Protein AF-A0AAV2B8T7-F1 (afdb_monomer)

InterPro domains:
  IPR011598 Myc-type, basic helix-loop-helix (bHLH) domain [PF00010] (48-99)
  IPR011598 Myc-type, basic helix-loop-helix (bHLH) domain [PS50888] (46-98)
  IPR011598 Myc-type, basic helix-loop-helix (bHLH) domain [SM00353] (52-104)
  IPR036638 Helix-loop-helix DNA-binding domain superfamily [G3DSA:4.10.280.10] (47-126)
  IPR036638 Helix-loop-helix DNA-binding domain superfamily [SSF47459] (44-126)

Secondary structure (DSSP, 8-state):
--HHHHHHHHHHHHHHHHHHH--S-------------------SHHHHHHHHHHHHHHHHHHHHHHHHHHHHS--GGGGGT--HHHHHHHHHHHHHHHHHHHHHHHHHHHHHHHHHHHHHHHHHHHHHHHHHHHHHHTTSS---------------THHHHHHHHHHHHHHHHHHHHHHHHS---

Sequence (185 aa):
MSIAALLQAAEFLDRREREAEHGYASSMPVQIEITRRKPKSKKSQGNRSTHNELEKNRRAHLRNCLEKLKELVPLGPESSRHTTLGLLTKAKAFIKTLEEKDRKNKEQKELLMEQQRRLRRRLNELGRFNVITTHKKRKISECSSGTSMCTNSSASETGCSAVYFQDLCYKHFYAFIIKHNFNIA

Radius of gyration: 44.17 Å; Cα contacts (8 Å, |Δi|>4): 13; chains: 1; bounding box: 113×52×99 Å

Solvent-accessible surface area (backbone atoms only — not comparable to full-atom values): 11436 Å² total; per-residue (Å²): 136,59,72,66,59,54,52,55,49,49,54,50,50,57,51,52,58,61,52,72,76,57,80,86,88,84,89,84,82,89,84,91,75,94,76,80,88,69,82,76,77,91,74,54,76,72,55,54,56,52,50,51,52,52,50,51,51,53,52,50,54,53,50,52,54,52,54,57,50,53,77,74,36,92,61,65,94,54,69,87,74,64,48,74,66,56,48,53,55,49,43,57,51,48,52,54,53,50,54,54,48,52,53,51,52,49,54,52,50,52,52,51,52,51,51,50,53,53,51,53,50,51,51,52,51,51,53,51,50,53,52,54,49,52,55,55,60,56,70,72,60,80,86,82,83,89,79,92,79,85,76,78,74,77,79,70,69,63,72,62,55,52,57,52,50,51,50,49,50,49,49,50,49,52,49,44,56,52,54,66,68,67,67,67,132

Mean predicted aligned error: 20.68 Å

pLDDT: mean 70.17, std 20.3, range [34.22, 97.44]

Organism: NCBI:txid280406

Foldseek 3Di:
DDPVVVVVVVVVVVVVVVVVVDDDDDDDDDDDDDDDPPPPPPDDPVVVVVVVVVVVVVVVVVVVLLLVLLVVFCPDPCSPPDDPVRSVVSSVVVVVVVVVVVVVVVVVVVVVVVVVVVVVVVVVVVVVVVVVVVVVVVVPDDDDDDDDDDPPPPPDPVVVVVVVVVVVVVVCVVCCVVVVSPPPD

Structure (mmCIF, N/CA/C/O backbone):
data_AF-A0AAV2B8T7-F1
#
_entry.id   AF-A0AAV2B8T7-F1
#
loop_
_atom_site.group_PDB
_atom_site.id
_atom_site.type_symbol
_atom_site.label_atom_id
_atom_site.label_alt_id
_atom_site.label_comp_id
_atom_site.label_asym_id
_atom_site.label_entity_id
_atom_site.label_seq_id
_atom_site.pdbx_PDB_ins_code
_atom_site.Cartn_x
_atom_site.Cartn_y
_atom_site.Cartn_z
_atom_site.occupancy
_atom_site.B_iso_or_equiv
_atom_site.auth_seq_id
_atom_site.auth_comp_id
_atom_site.auth_asym_id
_atom_site.auth_atom_id
_atom_site.pdbx_PDB_model_num
ATOM 1 N N . MET A 1 1 ? 67.036 26.395 -35.358 1.00 57.06 1 MET A N 1
ATOM 2 C CA . MET A 1 1 ? 66.417 25.148 -35.859 1.00 57.06 1 MET A CA 1
ATOM 3 C C . MET A 1 1 ? 66.510 25.156 -37.372 1.00 57.06 1 MET A C 1
ATOM 5 O O . MET A 1 1 ? 66.118 26.152 -37.964 1.00 57.06 1 MET A O 1
ATOM 9 N N . SER A 1 2 ? 67.116 24.135 -37.980 1.00 80.31 2 SER A N 1
ATOM 10 C CA . SER A 1 2 ? 67.327 24.090 -39.431 1.00 80.31 2 SER A CA 1
ATOM 11 C C . SER A 1 2 ? 66.071 23.587 -40.147 1.00 80.31 2 SER A C 1
ATOM 13 O O . SER A 1 2 ? 65.360 22.721 -39.641 1.00 80.31 2 SER A O 1
ATOM 15 N N . ILE A 1 3 ? 65.804 24.117 -41.339 1.00 77.81 3 ILE A N 1
ATOM 16 C CA . ILE A 1 3 ? 64.663 23.715 -42.174 1.00 77.81 3 ILE A CA 1
ATOM 17 C C . ILE A 1 3 ? 64.684 22.215 -42.520 1.00 77.81 3 ILE A C 1
ATOM 19 O O . ILE A 1 3 ? 63.639 21.577 -42.587 1.00 77.81 3 ILE A O 1
ATOM 23 N N . ALA A 1 4 ? 65.881 21.629 -42.624 1.00 82.75 4 ALA A N 1
ATOM 24 C CA . ALA A 1 4 ? 66.075 20.196 -42.823 1.00 82.75 4 ALA A CA 1
ATOM 25 C C . ALA A 1 4 ? 65.522 19.354 -41.658 1.00 82.75 4 ALA A C 1
ATOM 27 O O . ALA A 1 4 ? 64.916 18.314 -41.891 1.00 82.75 4 ALA A O 1
ATOM 28 N N . ALA A 1 5 ? 65.658 19.825 -40.412 1.00 83.31 5 ALA A N 1
ATOM 29 C CA . ALA A 1 5 ? 65.128 19.121 -39.245 1.00 83.31 5 ALA A CA 1
ATOM 30 C C . ALA A 1 5 ? 63.591 19.132 -39.209 1.00 83.31 5 ALA A C 1
ATOM 32 O O . ALA A 1 5 ? 62.977 18.157 -38.782 1.00 83.31 5 ALA A O 1
ATOM 33 N N . LEU A 1 6 ? 62.964 20.213 -39.687 1.00 84.38 6 LEU A N 1
ATOM 34 C CA . LEU A 1 6 ? 61.506 20.313 -39.789 1.00 84.38 6 LEU A CA 1
ATOM 35 C C . LEU A 1 6 ? 60.949 19.411 -40.897 1.00 84.38 6 LEU A C 1
ATOM 37 O O . LEU A 1 6 ? 59.937 18.753 -40.680 1.00 84.38 6 LEU A O 1
ATOM 41 N N . LEU A 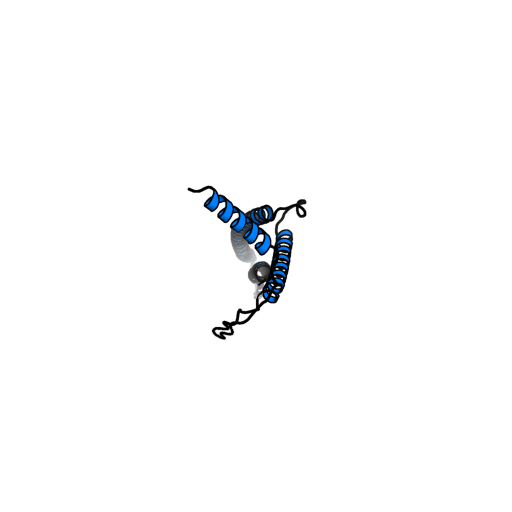1 7 ? 61.630 19.324 -42.043 1.00 82.12 7 LEU A N 1
ATOM 42 C CA . LEU A 1 7 ? 61.251 18.417 -43.133 1.00 82.12 7 LEU A CA 1
ATOM 43 C C . LEU A 1 7 ? 61.390 16.944 -42.728 1.00 82.12 7 LEU A C 1
ATOM 45 O O . LEU A 1 7 ? 60.478 16.157 -42.957 1.00 82.12 7 LEU A O 1
ATOM 49 N N . GLN A 1 8 ? 62.479 16.588 -42.042 1.00 82.38 8 GLN A N 1
ATOM 50 C CA . GLN A 1 8 ? 62.682 15.234 -41.522 1.00 82.38 8 GLN A CA 1
ATOM 51 C C . GLN A 1 8 ? 61.645 14.864 -40.446 1.00 82.38 8 GLN A C 1
ATOM 53 O O . GLN A 1 8 ? 61.196 13.720 -40.376 1.00 82.38 8 GLN A O 1
ATOM 58 N N . ALA A 1 9 ? 61.227 15.828 -39.619 1.00 80.12 9 ALA A N 1
ATOM 59 C CA . ALA A 1 9 ? 60.151 15.632 -38.651 1.00 80.12 9 ALA A CA 1
ATOM 60 C C . ALA A 1 9 ? 58.776 15.481 -39.326 1.00 80.12 9 ALA A C 1
ATOM 62 O O . ALA A 1 9 ? 57.973 14.665 -38.876 1.00 80.12 9 ALA A O 1
ATOM 63 N N . ALA A 1 10 ? 58.518 16.223 -40.408 1.00 80.06 10 ALA A N 1
ATOM 64 C CA . ALA A 1 10 ? 57.291 16.107 -41.194 1.00 80.06 10 ALA A CA 1
ATOM 65 C C . ALA A 1 10 ? 57.193 14.738 -41.892 1.00 80.06 10 ALA A C 1
ATOM 67 O O . ALA A 1 10 ? 56.186 14.054 -41.734 1.00 80.06 10 ALA A O 1
ATOM 68 N N . GLU A 1 11 ? 58.269 14.268 -42.537 1.00 77.44 11 GLU A N 1
ATOM 69 C CA . GLU A 1 11 ? 58.325 12.909 -43.105 1.00 77.44 11 GLU A CA 1
ATOM 70 C C . GLU A 1 11 ? 58.114 11.819 -42.043 1.00 77.44 11 GLU A C 1
ATOM 72 O O . GLU A 1 11 ? 57.475 10.796 -42.306 1.00 77.44 11 GLU A O 1
ATOM 77 N N . PHE A 1 12 ? 58.632 12.028 -40.828 1.00 77.56 12 PHE A N 1
ATOM 78 C CA . PHE A 1 12 ? 58.447 11.094 -39.721 1.00 77.56 12 PHE A CA 1
ATOM 79 C C . PHE A 1 12 ? 56.993 11.047 -39.232 1.00 77.56 12 PHE A C 1
ATOM 81 O O . PHE A 1 12 ? 56.503 9.965 -38.908 1.00 77.56 12 PHE A O 1
ATOM 88 N N . LEU A 1 13 ? 56.287 12.183 -39.189 1.00 73.56 13 LEU A N 1
ATOM 89 C CA . LEU A 1 13 ? 54.861 12.227 -38.847 1.00 73.56 13 LEU A CA 1
ATOM 90 C C . LEU A 1 13 ? 54.002 11.571 -39.938 1.00 73.56 13 LEU A C 1
ATOM 92 O O . LEU A 1 13 ? 53.193 10.709 -39.601 1.00 73.56 13 LEU A O 1
ATOM 96 N N . ASP A 1 14 ? 54.262 11.860 -41.216 1.00 70.06 14 ASP A N 1
ATOM 97 C CA . ASP A 1 14 ? 53.547 11.262 -42.355 1.00 70.06 14 ASP A CA 1
ATOM 98 C C . ASP A 1 14 ? 53.738 9.738 -42.440 1.00 70.06 14 ASP A C 1
ATOM 100 O O . ASP A 1 14 ? 52.830 8.992 -42.822 1.00 70.06 14 ASP A O 1
ATOM 104 N N . ARG A 1 15 ? 54.932 9.238 -42.088 1.00 67.69 15 ARG A N 1
ATOM 105 C CA . ARG A 1 15 ? 55.203 7.795 -42.018 1.00 67.69 15 ARG A CA 1
ATOM 106 C C . ARG A 1 15 ? 54.501 7.147 -40.824 1.00 67.69 15 ARG A C 1
ATOM 108 O O . ARG A 1 15 ? 53.930 6.072 -40.986 1.00 67.69 15 ARG A O 1
ATOM 115 N N . ARG A 1 16 ? 54.454 7.823 -39.669 1.00 64.31 16 ARG A N 1
ATOM 116 C CA . ARG A 1 16 ? 53.747 7.329 -38.477 1.00 64.31 16 ARG A CA 1
ATOM 117 C C . ARG A 1 16 ? 52.225 7.315 -38.651 1.00 64.31 16 ARG A C 1
ATOM 119 O O . ARG A 1 16 ? 51.572 6.426 -38.114 1.00 64.31 16 ARG A O 1
ATOM 126 N N . GLU A 1 17 ? 51.670 8.277 -39.386 1.00 52.50 17 GLU A N 1
ATOM 127 C CA . GLU A 1 17 ? 50.231 8.363 -39.661 1.00 52.50 17 GLU A CA 1
ATOM 128 C C . GLU A 1 17 ? 49.785 7.260 -40.635 1.00 52.50 17 GLU A C 1
ATOM 130 O O . GLU A 1 17 ? 48.800 6.574 -40.369 1.00 52.50 17 GLU A O 1
ATOM 135 N N . ARG A 1 18 ? 50.586 6.959 -41.671 1.00 59.00 18 ARG A N 1
ATOM 136 C CA . ARG A 1 18 ? 50.344 5.810 -42.570 1.00 59.00 18 ARG A CA 1
ATOM 137 C C . ARG A 1 18 ? 50.516 4.439 -41.903 1.00 59.00 18 ARG A C 1
ATOM 139 O O . ARG A 1 18 ? 49.854 3.482 -42.297 1.00 59.00 18 ARG A O 1
ATOM 146 N N . GLU A 1 19 ? 51.387 4.319 -40.902 1.00 53.03 19 GLU A N 1
ATOM 147 C CA . GLU A 1 19 ? 51.616 3.067 -40.160 1.00 53.03 19 GLU A CA 1
ATOM 148 C C . GLU A 1 19 ? 50.564 2.801 -39.069 1.00 53.03 19 GLU A C 1
ATOM 150 O O . GLU A 1 19 ? 50.394 1.656 -38.645 1.00 53.03 19 GLU A O 1
ATOM 155 N N . ALA A 1 20 ? 49.820 3.823 -38.634 1.00 57.09 20 ALA A N 1
ATOM 156 C CA . ALA A 1 20 ? 48.764 3.673 -37.634 1.00 57.09 20 ALA A CA 1
ATOM 157 C C . ALA A 1 20 ? 47.508 2.958 -38.174 1.00 57.09 20 ALA A C 1
ATOM 159 O O . ALA A 1 20 ? 46.769 2.360 -37.388 1.00 57.09 20 ALA A O 1
ATOM 160 N N . GLU A 1 21 ? 47.285 2.961 -39.494 1.00 50.38 21 GLU A N 1
ATOM 161 C CA . GLU A 1 21 ? 46.119 2.323 -40.130 1.00 50.38 21 GLU A CA 1
ATOM 162 C C . GLU A 1 21 ? 46.401 0.917 -40.689 1.00 50.38 21 GLU A C 1
ATOM 164 O O . GLU A 1 21 ? 45.485 0.105 -40.832 1.00 50.38 21 GLU A O 1
ATOM 169 N N . HIS A 1 22 ? 47.667 0.569 -40.932 1.00 47.91 22 HIS A N 1
ATOM 170 C CA . HIS A 1 22 ? 48.055 -0.714 -41.523 1.00 47.91 22 HIS A CA 1
ATOM 171 C C . HIS A 1 22 ? 48.749 -1.634 -40.519 1.00 47.91 22 HIS A C 1
ATOM 173 O O . HIS A 1 22 ? 49.927 -1.981 -40.623 1.00 47.91 22 HIS A O 1
ATOM 179 N N . GLY A 1 23 ? 47.963 -2.102 -39.550 1.00 55.25 23 GLY A N 1
ATOM 180 C CA . GLY A 1 23 ? 48.308 -3.288 -38.783 1.00 55.25 23 GLY A CA 1
ATOM 181 C C . GLY A 1 23 ? 48.396 -4.515 -39.697 1.00 55.25 23 GLY A C 1
ATOM 182 O O . GLY A 1 23 ? 47.388 -4.943 -40.247 1.00 55.25 23 GLY A O 1
ATOM 183 N N . TYR A 1 24 ? 49.586 -5.122 -39.746 1.00 50.41 24 TYR A N 1
ATOM 184 C CA . TYR A 1 24 ? 49.892 -6.453 -40.294 1.00 50.41 24 TYR A CA 1
ATOM 185 C C . TYR A 1 24 ? 49.953 -6.587 -41.827 1.00 50.41 24 TYR A C 1
ATOM 187 O O . TYR A 1 24 ? 49.038 -7.143 -42.418 1.00 50.41 24 TYR A O 1
ATOM 195 N N . ALA A 1 25 ? 51.078 -6.212 -42.452 1.00 39.25 25 ALA A N 1
ATOM 196 C CA . ALA A 1 25 ? 51.760 -7.038 -43.473 1.00 39.25 25 ALA A CA 1
ATOM 197 C C . ALA A 1 25 ? 52.969 -6.315 -44.105 1.00 39.25 25 ALA A C 1
ATOM 199 O O . ALA A 1 25 ? 52.870 -5.709 -45.166 1.00 39.25 25 ALA A O 1
ATOM 200 N N . SER A 1 26 ? 54.145 -6.442 -43.488 1.00 47.53 26 SER A N 1
ATOM 201 C CA . SER A 1 26 ? 55.420 -6.603 -44.209 1.00 47.53 26 SER A CA 1
ATOM 202 C C . SER A 1 26 ? 56.459 -7.141 -43.233 1.00 47.53 26 SER A C 1
ATOM 204 O O . SER A 1 26 ? 57.005 -6.417 -42.408 1.00 47.53 26 SER A O 1
ATOM 206 N N . SER A 1 27 ? 56.675 -8.452 -43.281 1.00 52.47 27 SER A N 1
ATOM 207 C CA . SER A 1 27 ? 57.748 -9.138 -42.567 1.00 52.47 27 SER A CA 1
ATOM 208 C C . SER A 1 27 ? 58.942 -9.333 -43.494 1.00 52.47 27 SER A C 1
ATOM 210 O O . SER A 1 27 ? 58.802 -9.983 -44.529 1.00 52.47 27 SER A O 1
ATOM 212 N N . MET A 1 28 ? 60.114 -8.856 -43.084 1.00 34.22 28 MET A N 1
ATOM 213 C CA . MET A 1 28 ? 61.424 -9.326 -43.551 1.00 34.22 28 MET A CA 1
ATOM 214 C C . MET A 1 28 ? 62.505 -8.832 -42.570 1.00 34.22 28 MET A C 1
ATOM 216 O O . MET A 1 28 ? 62.378 -7.723 -42.060 1.00 34.22 28 MET A O 1
ATOM 220 N N . PRO A 1 29 ? 63.593 -9.580 -42.336 1.00 45.75 29 PRO A N 1
ATOM 221 C CA . PRO A 1 29 ? 63.650 -10.906 -41.726 1.00 45.75 29 PRO A CA 1
ATOM 222 C C . PRO A 1 29 ? 64.369 -10.919 -40.358 1.00 45.75 29 PRO A C 1
ATOM 224 O O . PRO A 1 29 ? 65.237 -10.104 -40.082 1.00 45.75 29 PRO A O 1
ATOM 227 N N . VAL A 1 30 ? 64.033 -11.939 -39.558 1.00 40.84 30 VAL A N 1
ATOM 228 C CA . VAL A 1 30 ? 64.892 -12.683 -38.609 1.00 40.84 30 VAL A CA 1
ATOM 229 C C . VAL A 1 30 ? 65.782 -11.875 -37.648 1.00 40.84 30 VAL A C 1
ATOM 231 O O . VAL A 1 30 ? 66.912 -11.534 -37.972 1.00 40.84 30 VAL A O 1
ATOM 234 N N . GLN A 1 31 ? 65.352 -11.801 -36.385 1.00 37.06 31 GLN A N 1
ATOM 235 C CA . GLN A 1 31 ? 66.164 -12.281 -35.259 1.00 37.06 31 GLN A CA 1
ATOM 236 C C . GLN A 1 31 ? 65.233 -12.986 -34.265 1.00 37.06 31 GLN A C 1
ATOM 238 O O . GLN A 1 31 ? 64.296 -12.410 -33.712 1.00 37.06 31 GLN A O 1
ATOM 243 N N . ILE A 1 32 ? 65.462 -14.286 -34.129 1.00 50.12 32 ILE A N 1
ATOM 244 C CA . ILE A 1 32 ? 64.819 -15.186 -33.182 1.00 50.12 32 ILE A CA 1
ATOM 245 C C . ILE A 1 32 ? 65.406 -14.867 -31.812 1.00 50.12 32 ILE A C 1
ATOM 247 O O . ILE A 1 32 ? 66.566 -15.173 -31.583 1.00 50.12 32 ILE A O 1
ATOM 251 N N . GLU A 1 33 ? 64.612 -14.335 -30.886 1.00 38.31 33 GLU A N 1
ATOM 252 C CA . GLU A 1 33 ? 64.903 -14.523 -29.466 1.00 38.31 33 GLU A CA 1
ATOM 253 C C . GLU A 1 33 ? 63.619 -14.769 -28.674 1.00 38.31 33 GLU A C 1
ATOM 255 O O . GLU A 1 33 ? 62.779 -13.911 -28.398 1.00 38.31 33 GLU A O 1
ATOM 260 N N . ILE A 1 34 ? 63.466 -16.050 -28.365 1.00 52.09 34 ILE A N 1
ATOM 261 C CA . ILE A 1 34 ? 62.430 -16.655 -27.554 1.00 52.09 34 ILE A CA 1
ATOM 262 C C . ILE A 1 34 ? 62.693 -16.242 -26.108 1.00 52.09 34 ILE A C 1
ATOM 264 O O . ILE A 1 34 ? 63.381 -16.958 -25.397 1.00 52.09 34 ILE A O 1
ATOM 268 N N . THR A 1 35 ? 62.125 -15.141 -25.616 1.00 52.78 35 THR A N 1
ATOM 269 C CA . THR A 1 35 ? 61.941 -14.996 -24.166 1.00 52.78 35 THR A CA 1
ATOM 270 C C . THR A 1 35 ? 60.637 -14.271 -23.819 1.00 52.78 35 THR A C 1
ATOM 272 O O . THR A 1 35 ? 60.332 -13.184 -24.295 1.00 52.78 35 THR A O 1
ATOM 275 N N . ARG A 1 36 ? 59.880 -14.899 -22.906 1.00 49.88 36 ARG A N 1
ATOM 276 C CA . ARG A 1 36 ? 58.732 -14.362 -22.143 1.00 49.88 36 ARG A CA 1
ATOM 277 C C . ARG A 1 36 ? 57.376 -14.329 -22.860 1.00 49.88 36 ARG A C 1
ATOM 279 O O . ARG A 1 36 ? 56.710 -13.300 -22.964 1.00 49.88 36 ARG A O 1
ATOM 286 N N . ARG A 1 37 ? 56.857 -15.522 -23.174 1.00 46.66 37 ARG A N 1
ATOM 287 C CA . ARG A 1 37 ? 55.402 -15.748 -23.240 1.00 46.66 37 ARG A CA 1
ATOM 288 C C . ARG A 1 37 ? 54.793 -15.592 -21.841 1.00 46.66 37 ARG A C 1
ATOM 290 O O . ARG A 1 37 ? 54.649 -16.557 -21.102 1.00 46.66 37 ARG A O 1
ATOM 297 N N . LYS A 1 38 ? 54.407 -14.370 -21.481 1.00 52.69 38 LYS A N 1
ATOM 298 C CA . LYS A 1 38 ? 53.395 -14.138 -20.442 1.00 52.69 38 LYS A CA 1
ATOM 299 C C . LYS A 1 38 ? 52.049 -14.535 -21.066 1.00 52.69 38 LYS A C 1
ATOM 301 O O . LYS A 1 38 ? 51.722 -13.983 -22.122 1.00 52.69 38 LYS A O 1
ATOM 306 N N . PRO A 1 39 ? 51.277 -15.488 -20.515 1.00 50.44 39 PRO A N 1
ATOM 307 C CA . PRO A 1 39 ? 49.984 -15.818 -21.090 1.00 50.44 39 PRO A CA 1
ATOM 308 C C . PRO A 1 39 ? 49.072 -14.607 -20.883 1.00 50.44 39 PRO A C 1
ATOM 310 O O . PRO A 1 39 ? 48.573 -14.369 -19.786 1.00 50.44 39 PRO A O 1
ATOM 313 N N . LYS A 1 40 ? 48.877 -13.800 -21.935 1.00 54.84 40 LYS A N 1
ATOM 314 C CA . LYS A 1 40 ? 47.748 -12.870 -21.997 1.00 54.84 40 LYS A CA 1
ATOM 315 C C . LYS A 1 40 ? 46.505 -13.733 -21.841 1.00 54.84 40 LYS A C 1
ATOM 317 O O . LYS A 1 40 ? 46.205 -14.553 -22.709 1.00 54.84 40 LYS A O 1
ATOM 322 N N . SER A 1 41 ? 45.822 -13.580 -20.715 1.00 56.56 41 SER A N 1
ATOM 323 C CA . SER A 1 41 ? 44.518 -14.164 -20.457 1.00 56.56 41 SER A CA 1
ATOM 324 C C . SER A 1 41 ? 43.558 -13.733 -21.569 1.00 56.56 41 SER A C 1
ATOM 326 O O . SER A 1 41 ? 42.934 -12.677 -21.522 1.00 56.56 41 SER A O 1
ATOM 328 N N . LYS A 1 42 ? 43.415 -14.571 -22.600 1.00 57.50 42 LYS A N 1
ATOM 329 C CA . LYS A 1 42 ? 42.267 -14.541 -23.511 1.00 57.50 42 LYS A CA 1
ATOM 330 C C . LYS A 1 42 ? 41.030 -14.993 -22.723 1.00 57.50 42 LYS A C 1
ATOM 332 O O . LYS A 1 42 ? 40.555 -16.108 -22.879 1.00 57.50 42 LYS A O 1
ATOM 337 N N . LYS A 1 43 ? 40.526 -14.133 -21.838 1.00 59.97 43 LYS A N 1
ATOM 338 C CA . LYS A 1 43 ? 39.195 -14.233 -21.222 1.00 59.97 43 LYS A CA 1
ATOM 339 C C . LYS A 1 43 ? 38.644 -12.820 -21.075 1.00 59.97 43 LYS A C 1
ATOM 341 O O . LYS A 1 43 ? 38.861 -12.156 -20.074 1.00 59.97 43 LYS A O 1
ATOM 346 N N . SER A 1 44 ? 37.987 -12.335 -22.120 1.00 56.38 44 SER A N 1
ATOM 347 C CA . SER A 1 44 ? 37.275 -11.049 -22.080 1.00 56.38 44 SER A CA 1
ATOM 348 C C . SER A 1 44 ? 36.016 -11.077 -22.949 1.00 56.38 44 SER A C 1
ATOM 350 O O . SER A 1 44 ? 34.987 -10.524 -22.573 1.00 56.38 44 SER A O 1
ATOM 352 N 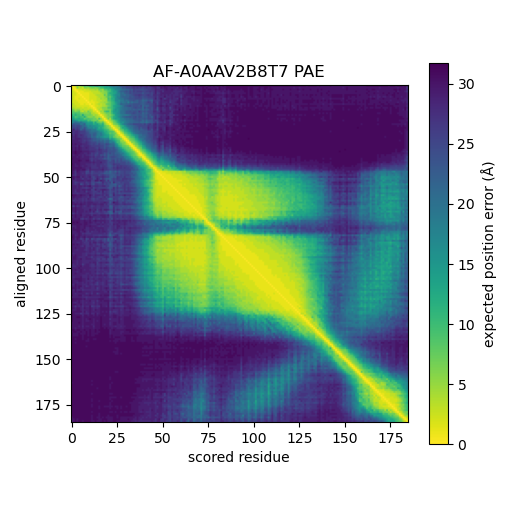N . GLN A 1 45 ? 36.028 -11.831 -24.051 1.00 58.25 45 GLN A N 1
ATOM 353 C CA . GLN A 1 45 ? 34.887 -11.873 -24.967 1.00 58.25 45 GLN A CA 1
ATOM 354 C C . GLN A 1 45 ? 33.673 -12.632 -24.394 1.00 58.25 45 GLN A C 1
ATOM 356 O O . GLN A 1 45 ? 32.549 -12.164 -24.539 1.00 58.25 45 GLN A O 1
ATOM 361 N N . GLY A 1 46 ? 33.895 -13.728 -23.653 1.00 60.34 46 GLY A N 1
ATOM 362 C CA . GLY A 1 46 ? 32.831 -14.457 -22.942 1.00 60.34 46 GLY A CA 1
ATOM 363 C C . GLY A 1 46 ? 32.350 -13.790 -21.645 1.00 60.34 46 GLY A C 1
ATOM 364 O O . GLY A 1 46 ? 31.266 -14.097 -21.164 1.00 60.34 46 GLY A O 1
ATOM 365 N N . ASN A 1 47 ? 33.120 -12.851 -21.084 1.00 72.69 47 ASN A N 1
ATOM 366 C CA . ASN A 1 47 ? 32.743 -12.139 -19.856 1.00 72.69 47 ASN A CA 1
ATOM 367 C C . ASN A 1 47 ? 31.777 -10.980 -20.138 1.00 72.69 47 ASN A C 1
ATOM 369 O O . ASN A 1 47 ? 30.981 -10.607 -19.282 1.00 72.69 47 ASN A O 1
ATOM 373 N N . ARG A 1 48 ? 31.837 -10.393 -21.339 1.00 86.06 48 ARG A N 1
ATOM 374 C CA . ARG A 1 48 ? 30.990 -9.250 -21.699 1.00 86.06 48 ARG A CA 1
ATOM 375 C C . ARG A 1 48 ? 29.556 -9.670 -22.024 1.00 86.06 48 ARG A C 1
ATOM 377 O O . ARG A 1 48 ? 28.619 -8.973 -21.644 1.00 86.06 48 ARG A O 1
ATOM 384 N N . SER A 1 49 ? 29.374 -10.803 -22.702 1.00 87.44 49 SER A N 1
ATOM 385 C CA . SER A 1 49 ? 28.043 -11.353 -22.984 1.00 87.44 49 SER A CA 1
ATOM 386 C C . SER A 1 49 ? 27.355 -11.842 -21.710 1.00 87.44 49 SER A C 1
ATOM 388 O O . SER A 1 49 ? 26.205 -11.483 -21.477 1.00 87.44 49 SER A O 1
ATOM 390 N N . THR A 1 50 ? 28.067 -12.566 -20.841 1.00 92.50 50 THR A N 1
ATOM 391 C CA . THR A 1 50 ? 27.534 -13.007 -19.540 1.00 92.50 50 THR A CA 1
ATOM 392 C C . THR A 1 50 ? 27.175 -11.827 -18.639 1.00 92.50 50 THR A C 1
ATOM 394 O O . THR A 1 50 ? 26.083 -11.810 -18.080 1.00 92.50 50 THR A O 1
ATOM 397 N N . HIS A 1 51 ? 28.019 -10.791 -18.567 1.00 94.75 51 HIS A N 1
ATOM 398 C CA . HIS A 1 51 ? 27.696 -9.548 -17.858 1.00 94.75 51 HIS A CA 1
ATOM 399 C C . HIS A 1 51 ? 26.405 -8.890 -18.380 1.00 94.75 51 HIS A C 1
ATOM 401 O O . HIS A 1 51 ? 25.554 -8.479 -17.593 1.00 94.75 51 HIS A O 1
ATOM 407 N N . ASN A 1 52 ? 26.231 -8.800 -19.703 1.00 95.69 52 ASN A N 1
ATOM 408 C CA . ASN A 1 52 ? 25.034 -8.200 -20.296 1.00 95.69 52 ASN A CA 1
ATOM 409 C C . ASN A 1 52 ? 23.763 -9.002 -19.998 1.00 95.69 52 ASN A C 1
ATOM 411 O O . ASN A 1 52 ? 22.723 -8.398 -19.743 1.00 95.69 52 ASN A O 1
ATOM 415 N N . GLU A 1 53 ? 23.832 -10.334 -20.022 1.00 94.81 53 GLU A N 1
ATOM 416 C CA . GLU A 1 53 ? 22.692 -11.181 -19.660 1.00 94.81 53 GLU A CA 1
ATOM 417 C C . GLU A 1 53 ? 22.325 -11.039 -18.180 1.00 94.81 53 GLU A C 1
ATOM 419 O O . GLU A 1 53 ? 21.149 -10.867 -17.856 1.00 94.81 53 GLU A O 1
ATOM 424 N N . LEU A 1 54 ? 23.318 -10.989 -17.286 1.00 95.38 54 LEU A N 1
ATOM 425 C CA . LEU A 1 54 ? 23.079 -10.725 -15.865 1.00 95.38 54 LEU A CA 1
ATOM 426 C C . LEU A 1 54 ? 22.431 -9.351 -15.642 1.00 95.38 54 LEU A C 1
ATOM 428 O O . LEU A 1 54 ? 21.464 -9.243 -14.892 1.00 95.38 54 LEU A O 1
ATOM 432 N N . GLU A 1 55 ? 22.891 -8.304 -16.331 1.00 96.31 55 GLU A N 1
ATOM 433 C CA . GLU A 1 55 ? 22.302 -6.966 -16.206 1.00 96.31 55 GLU A CA 1
ATOM 434 C C . GLU A 1 55 ? 20.886 -6.892 -16.800 1.00 96.31 55 GLU A C 1
ATOM 436 O O . GLU A 1 55 ? 20.015 -6.224 -16.238 1.00 96.31 55 GLU A O 1
ATOM 441 N N . LYS A 1 56 ? 20.606 -7.602 -17.902 1.00 97.44 56 LYS A N 1
ATOM 442 C CA . LYS A 1 56 ? 19.241 -7.727 -18.442 1.00 97.44 56 LYS A CA 1
ATOM 443 C C . LYS A 1 56 ? 18.314 -8.404 -17.440 1.00 97.44 56 LYS A C 1
ATOM 445 O O . LYS A 1 56 ? 17.224 -7.891 -17.186 1.00 97.44 56 LYS A O 1
ATOM 450 N N . ASN A 1 57 ? 18.752 -9.518 -16.857 1.00 96.75 57 ASN A N 1
ATOM 451 C CA . ASN A 1 57 ? 17.992 -10.244 -15.849 1.00 96.75 57 ASN A CA 1
ATOM 452 C C . ASN A 1 57 ? 17.743 -9.367 -14.608 1.00 96.75 57 ASN A C 1
ATOM 454 O O . ASN A 1 57 ? 16.593 -9.194 -14.201 1.00 96.75 57 ASN A O 1
ATOM 458 N N . ARG A 1 58 ? 18.774 -8.683 -14.095 1.00 97.38 58 ARG A N 1
ATOM 459 C CA . ARG A 1 58 ? 18.645 -7.725 -12.985 1.00 97.38 58 ARG A CA 1
ATOM 460 C C . ARG A 1 58 ? 17.633 -6.615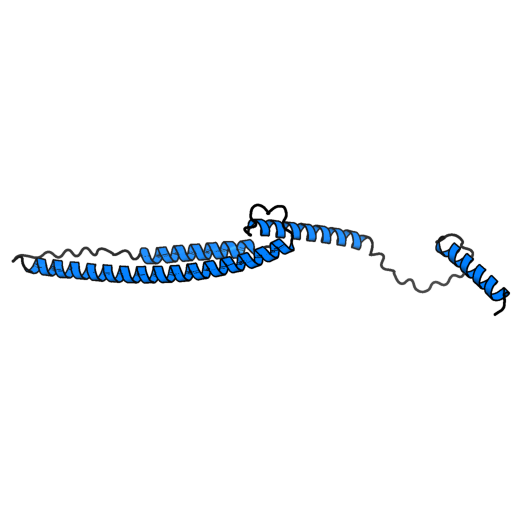 -13.292 1.00 97.38 58 ARG A C 1
ATOM 462 O O . ARG A 1 58 ? 16.803 -6.278 -12.447 1.00 97.38 58 ARG A O 1
ATOM 469 N N . ARG A 1 59 ? 17.659 -6.052 -14.507 1.00 96.62 59 ARG A N 1
ATOM 470 C CA . ARG A 1 59 ? 16.690 -5.030 -14.950 1.00 96.62 59 ARG A CA 1
ATOM 471 C C . ARG A 1 59 ? 15.269 -5.574 -15.061 1.00 96.62 59 ARG A C 1
ATOM 473 O O . ARG A 1 59 ? 14.333 -4.844 -14.740 1.00 96.62 59 ARG A O 1
ATOM 480 N N . ALA A 1 60 ? 15.094 -6.816 -15.506 1.00 97.00 60 ALA A N 1
ATOM 481 C CA . ALA A 1 60 ? 13.789 -7.469 -15.535 1.00 97.00 60 ALA A CA 1
ATOM 482 C C . ALA A 1 60 ? 13.237 -7.647 -14.112 1.00 97.00 60 ALA A C 1
ATOM 484 O O . ALA A 1 60 ? 12.114 -7.230 -13.841 1.00 97.00 60 ALA A O 1
ATOM 485 N N . HIS A 1 61 ? 14.057 -8.139 -13.177 1.00 96.56 61 HIS A N 1
ATOM 486 C CA . HIS A 1 61 ? 13.671 -8.255 -11.769 1.00 96.56 61 HIS A CA 1
ATOM 487 C C . HIS A 1 61 ? 13.260 -6.914 -11.161 1.00 96.56 61 HIS A C 1
ATOM 489 O O . HIS A 1 61 ? 12.203 -6.824 -10.540 1.00 96.56 61 HIS A O 1
ATOM 495 N N . LEU A 1 62 ? 14.032 -5.850 -11.404 1.00 94.75 62 LEU A N 1
ATOM 496 C CA . LEU A 1 62 ? 13.688 -4.514 -10.920 1.00 94.75 62 LEU A CA 1
ATOM 497 C C . LEU A 1 62 ? 12.322 -4.044 -11.438 1.00 94.75 62 LEU A C 1
ATOM 499 O O . LEU A 1 62 ? 11.527 -3.513 -10.666 1.00 94.75 62 LEU A O 1
ATOM 503 N N . ARG A 1 63 ? 12.029 -4.250 -12.727 1.00 92.94 63 ARG A N 1
ATOM 504 C CA . ARG A 1 63 ? 10.721 -3.900 -13.303 1.00 92.94 63 ARG A CA 1
ATOM 505 C C . ARG A 1 63 ? 9.592 -4.675 -12.633 1.00 92.94 63 ARG A C 1
ATOM 507 O O . ARG A 1 63 ? 8.596 -4.065 -12.269 1.00 92.94 63 ARG A O 1
ATOM 514 N N . ASN A 1 64 ? 9.777 -5.972 -12.396 1.00 93.62 64 ASN A N 1
ATOM 515 C CA . ASN A 1 64 ? 8.783 -6.789 -11.703 1.00 93.62 64 ASN A CA 1
ATOM 516 C C . ASN A 1 64 ? 8.541 -6.302 -10.266 1.00 93.62 64 ASN A C 1
ATOM 518 O O . ASN A 1 64 ? 7.395 -6.249 -9.827 1.00 93.62 64 ASN A O 1
ATOM 522 N N . CYS A 1 65 ? 9.593 -5.919 -9.536 1.00 92.94 65 CYS A N 1
ATOM 523 C CA . CYS A 1 65 ? 9.450 -5.355 -8.192 1.00 92.94 65 CYS A CA 1
ATOM 524 C C . CYS A 1 65 ? 8.692 -4.021 -8.206 1.00 92.94 65 CYS A C 1
ATOM 526 O O . CYS A 1 65 ? 7.839 -3.792 -7.351 1.00 92.94 65 CYS A O 1
ATOM 528 N N . LEU A 1 66 ? 8.969 -3.153 -9.183 1.00 90.56 66 LEU A N 1
ATOM 529 C CA . LEU A 1 66 ? 8.238 -1.896 -9.342 1.00 90.56 66 LEU A CA 1
ATOM 530 C C . LEU A 1 66 ? 6.770 -2.136 -9.706 1.00 90.56 66 LEU A C 1
ATOM 532 O O . LEU A 1 66 ? 5.919 -1.417 -9.196 1.00 90.56 66 LEU A O 1
ATOM 536 N N . GLU A 1 67 ? 6.462 -3.150 -10.519 1.00 89.19 67 GLU A N 1
ATOM 537 C CA . GLU A 1 67 ? 5.075 -3.464 -10.876 1.00 89.19 67 GLU A CA 1
ATOM 538 C C . GLU A 1 67 ? 4.268 -3.927 -9.660 1.00 89.19 67 GLU A C 1
ATOM 540 O O . GLU A 1 67 ? 3.215 -3.365 -9.371 1.00 89.19 67 GLU A O 1
ATOM 545 N N . LYS A 1 68 ? 4.828 -4.838 -8.854 1.00 89.31 68 LYS A N 1
ATOM 546 C CA . LYS A 1 68 ? 4.226 -5.252 -7.576 1.00 89.31 68 LYS A CA 1
ATOM 547 C C . LYS A 1 68 ? 4.013 -4.073 -6.627 1.00 89.31 68 LYS A C 1
ATOM 549 O O . LYS A 1 68 ? 2.982 -3.972 -5.971 1.00 89.31 68 LYS A O 1
ATOM 554 N N . LEU A 1 69 ? 4.977 -3.152 -6.560 1.00 89.81 69 LEU A N 1
ATOM 555 C CA . LEU A 1 69 ? 4.849 -1.964 -5.718 1.00 89.81 69 LEU A CA 1
ATOM 556 C C . LEU A 1 69 ? 3.669 -1.079 -6.150 1.00 89.81 69 LEU A C 1
ATOM 558 O O . LEU A 1 69 ? 3.021 -0.475 -5.296 1.00 89.81 69 LEU A O 1
ATOM 562 N N . LYS A 1 70 ? 3.355 -1.009 -7.448 1.00 87.19 70 LYS A N 1
ATOM 563 C CA . LYS A 1 70 ? 2.212 -0.228 -7.937 1.00 87.19 70 LYS A CA 1
ATOM 564 C C . LYS A 1 70 ? 0.867 -0.797 -7.522 1.00 87.19 70 LYS A C 1
ATOM 566 O O . LYS A 1 70 ? -0.054 -0.018 -7.314 1.00 87.19 70 LYS A O 1
ATOM 571 N N . GLU A 1 71 ? 0.754 -2.116 -7.411 1.00 85.62 71 GLU A N 1
ATOM 572 C CA . GLU A 1 71 ? -0.480 -2.775 -6.967 1.00 85.62 71 GLU A CA 1
ATOM 573 C C . GLU A 1 71 ? -0.781 -2.475 -5.492 1.00 85.62 71 GLU A C 1
ATOM 575 O O . GLU A 1 71 ? -1.940 -2.363 -5.100 1.00 85.62 71 GLU A O 1
ATOM 580 N N . LEU A 1 72 ? 0.264 -2.307 -4.674 1.00 86.75 72 LEU A N 1
ATOM 581 C CA . LEU A 1 72 ? 0.139 -2.048 -3.238 1.00 86.75 72 LEU A CA 1
ATOM 582 C C . LEU A 1 72 ? -0.093 -0.571 -2.904 1.00 86.75 72 LEU A C 1
ATOM 584 O O . LEU A 1 72 ? -0.727 -0.253 -1.897 1.00 86.75 72 LEU A O 1
ATOM 588 N N . VAL A 1 73 ? 0.456 0.343 -3.705 1.00 86.88 73 VAL A N 1
ATOM 589 C CA . VAL A 1 73 ? 0.351 1.784 -3.456 1.00 86.88 73 VAL A CA 1
ATOM 590 C C . VAL A 1 73 ? -0.896 2.328 -4.157 1.00 86.88 73 VAL A C 1
ATOM 592 O O . VAL A 1 73 ? -1.043 2.142 -5.363 1.00 86.88 73 VAL A O 1
ATOM 595 N N . PRO A 1 74 ? -1.777 3.079 -3.470 1.00 81.19 74 PRO A N 1
ATOM 596 C CA . PRO A 1 74 ? -2.918 3.724 -4.108 1.00 81.19 74 PRO A CA 1
ATOM 597 C C . PRO A 1 74 ? -2.433 4.880 -4.998 1.00 81.19 74 PRO A C 1
ATOM 599 O O . PRO A 1 74 ? -2.322 6.029 -4.573 1.00 81.19 74 PRO A O 1
ATOM 602 N N . LEU A 1 75 ? -2.093 4.566 -6.249 1.00 72.94 75 LEU A N 1
ATOM 603 C CA . LEU A 1 75 ? -1.531 5.519 -7.213 1.00 72.94 75 LEU A CA 1
ATOM 604 C C . LEU A 1 75 ? -2.595 6.317 -7.979 1.00 72.94 75 LEU A C 1
ATOM 606 O O . LEU A 1 75 ? -2.243 7.298 -8.640 1.00 72.94 75 LEU A O 1
ATOM 610 N N . GLY A 1 76 ? -3.872 5.947 -7.843 1.00 69.06 76 GLY A N 1
ATOM 611 C CA . GLY A 1 76 ? -4.978 6.533 -8.600 1.00 69.06 76 GLY A CA 1
ATOM 612 C C . GLY A 1 76 ? -4.939 6.147 -10.090 1.00 69.06 76 GLY A C 1
ATOM 613 O O . GLY A 1 76 ? -4.203 5.233 -10.465 1.00 69.06 76 GLY A O 1
ATOM 614 N N . PRO A 1 77 ? -5.702 6.838 -10.957 1.00 63.88 77 PRO A N 1
ATOM 615 C CA . PRO A 1 77 ? -5.758 6.555 -12.399 1.00 63.88 77 PRO A CA 1
ATOM 616 C C . PRO A 1 77 ? -4.429 6.800 -13.144 1.00 63.88 77 PRO A C 1
ATOM 618 O O . PRO A 1 77 ? -4.271 6.376 -14.283 1.00 63.88 77 PRO A O 1
ATOM 621 N N . GLU A 1 78 ? -3.428 7.395 -12.489 1.00 60.84 78 GLU A N 1
ATOM 622 C CA . GLU A 1 78 ? -2.079 7.620 -13.030 1.00 60.84 78 GLU A CA 1
ATOM 623 C C . GLU A 1 78 ? -1.140 6.400 -12.878 1.00 60.84 78 GLU A C 1
ATOM 625 O O . GLU A 1 78 ? 0.088 6.541 -12.858 1.00 60.84 78 GLU A O 1
ATOM 630 N N . SER A 1 79 ? -1.685 5.182 -12.753 1.00 63.16 79 SER A N 1
ATOM 631 C CA . SER A 1 79 ? -0.889 3.959 -12.553 1.00 63.16 79 SER A CA 1
ATOM 632 C C . SER A 1 79 ? -0.003 3.608 -13.758 1.00 63.16 79 SER A C 1
ATOM 634 O O . SER A 1 79 ? 0.997 2.916 -13.601 1.00 63.16 79 SER A O 1
ATOM 636 N N . SER A 1 80 ? -0.306 4.112 -14.959 1.00 63.53 80 SER A N 1
ATOM 637 C CA . SER A 1 80 ? 0.469 3.806 -16.170 1.00 63.53 80 SER A CA 1
ATOM 638 C C . SER A 1 80 ? 1.630 4.774 -16.445 1.00 63.53 80 SER A C 1
ATOM 640 O O . SE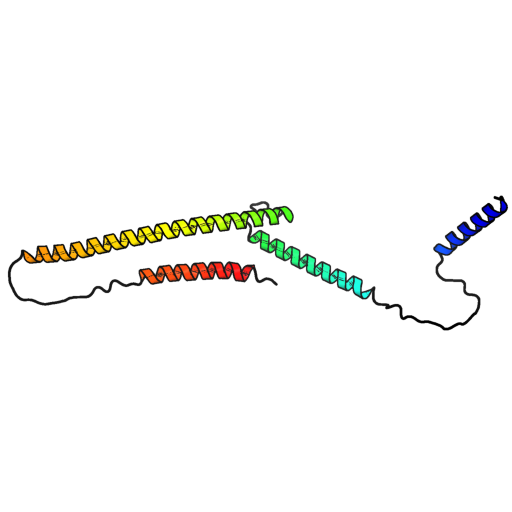R A 1 80 ? 2.516 4.425 -17.223 1.00 63.53 80 SER A O 1
ATOM 642 N N . ARG A 1 81 ? 1.647 5.983 -15.856 1.00 74.25 81 ARG A N 1
ATOM 643 C CA . ARG A 1 81 ? 2.590 7.065 -16.234 1.00 74.25 81 ARG A CA 1
ATOM 644 C C . ARG A 1 81 ? 3.517 7.523 -15.104 1.00 74.25 81 ARG A C 1
ATOM 646 O O . ARG A 1 81 ? 4.240 8.508 -15.252 1.00 74.25 81 ARG A O 1
ATOM 653 N N . HIS A 1 82 ? 3.516 6.849 -13.958 1.00 80.31 82 HIS A N 1
ATOM 654 C CA . HIS A 1 82 ? 4.352 7.285 -12.842 1.00 80.31 82 HIS A CA 1
ATOM 655 C C . HIS A 1 82 ? 5.849 7.086 -13.145 1.00 80.31 82 HIS A C 1
ATOM 657 O O . HIS A 1 82 ? 6.287 6.093 -13.726 1.00 80.31 82 HIS A O 1
ATOM 663 N N . THR A 1 83 ? 6.668 8.026 -12.686 1.00 90.38 83 THR A N 1
ATOM 664 C CA . THR A 1 83 ? 8.125 7.867 -12.676 1.00 90.38 83 THR A CA 1
ATOM 665 C C . THR A 1 83 ? 8.542 6.947 -11.523 1.00 90.38 83 THR A C 1
ATOM 667 O O . THR A 1 83 ? 7.817 6.818 -10.532 1.00 90.38 83 THR A O 1
ATOM 670 N N . THR A 1 84 ? 9.721 6.319 -11.604 1.00 90.00 84 THR A N 1
ATOM 671 C CA . THR A 1 84 ? 10.253 5.490 -10.503 1.00 90.00 84 THR A CA 1
ATOM 672 C C . THR A 1 84 ? 10.372 6.293 -9.209 1.00 90.00 84 THR A C 1
ATOM 674 O O . THR A 1 84 ? 9.959 5.832 -8.151 1.00 90.00 84 THR A O 1
ATOM 677 N N . LEU A 1 85 ? 10.868 7.531 -9.289 1.00 91.56 85 LEU A N 1
ATOM 678 C CA . LEU A 1 85 ? 10.987 8.408 -8.125 1.00 91.56 85 LEU A CA 1
ATOM 679 C C . LEU A 1 85 ? 9.615 8.772 -7.540 1.00 91.56 85 LEU A C 1
ATOM 681 O O . LEU A 1 85 ? 9.433 8.712 -6.327 1.00 91.56 85 LEU A O 1
ATOM 685 N N . GLY A 1 86 ? 8.641 9.115 -8.391 1.00 90.00 86 GLY A N 1
ATOM 686 C CA . GLY A 1 86 ? 7.287 9.451 -7.951 1.00 90.00 86 GLY A CA 1
ATOM 687 C C . GLY A 1 86 ? 6.603 8.288 -7.233 1.00 90.00 86 GLY A C 1
ATOM 688 O O . GLY A 1 86 ? 5.962 8.497 -6.203 1.00 90.00 86 GLY A O 1
ATOM 689 N N . LEU A 1 87 ? 6.802 7.062 -7.726 1.00 90.38 87 LEU A N 1
ATOM 690 C CA . LEU A 1 87 ? 6.326 5.843 -7.074 1.00 90.38 87 LEU A CA 1
ATOM 691 C C . LEU A 1 87 ? 6.940 5.670 -5.682 1.00 90.38 87 LEU A C 1
ATOM 693 O O . LEU A 1 87 ? 6.209 5.481 -4.715 1.00 90.38 87 LEU A O 1
ATOM 697 N N . LEU A 1 88 ? 8.265 5.788 -5.564 1.00 91.50 88 LEU A N 1
ATOM 698 C CA . LEU A 1 88 ? 8.967 5.621 -4.289 1.00 91.50 88 LEU A CA 1
ATOM 699 C C . LEU A 1 88 ? 8.568 6.690 -3.261 1.00 91.50 88 LEU A C 1
ATOM 701 O O . LEU A 1 88 ? 8.338 6.372 -2.093 1.00 91.50 88 LEU A O 1
ATOM 705 N N . THR A 1 89 ? 8.420 7.948 -3.685 1.00 91.75 89 THR A N 1
ATOM 706 C CA . THR A 1 89 ? 7.952 9.031 -2.807 1.00 91.75 89 THR A CA 1
ATOM 707 C C . THR A 1 89 ? 6.531 8.773 -2.311 1.00 91.75 89 THR A C 1
ATOM 709 O O . THR A 1 89 ? 6.269 8.904 -1.113 1.00 91.75 89 THR A O 1
ATOM 712 N N . LYS A 1 90 ? 5.617 8.360 -3.201 1.00 89.38 90 LYS A N 1
ATOM 713 C CA . LYS A 1 90 ? 4.238 8.015 -2.822 1.00 89.38 90 LYS A CA 1
ATOM 714 C C . LYS A 1 90 ? 4.183 6.789 -1.912 1.00 89.38 90 LYS A C 1
ATOM 716 O O . LYS A 1 90 ? 3.460 6.825 -0.925 1.00 89.38 90 LYS A O 1
ATOM 721 N N . ALA A 1 91 ? 4.976 5.752 -2.180 1.00 91.69 91 ALA A N 1
ATOM 722 C CA . ALA A 1 91 ? 5.074 4.570 -1.325 1.00 91.69 91 ALA A CA 1
ATOM 723 C C . ALA A 1 91 ? 5.515 4.943 0.097 1.00 91.69 91 ALA A C 1
ATOM 725 O O . ALA A 1 91 ? 4.885 4.548 1.075 1.00 91.69 91 ALA A O 1
ATOM 726 N N . LYS A 1 92 ? 6.547 5.788 0.216 1.00 91.31 92 LYS A N 1
ATOM 727 C CA . LYS A 1 92 ? 7.018 6.298 1.510 1.00 91.31 92 LYS A CA 1
ATOM 728 C C . LYS A 1 92 ? 5.934 7.081 2.250 1.00 91.31 92 LYS A C 1
ATOM 730 O O . LYS A 1 92 ? 5.793 6.931 3.461 1.00 91.31 92 LYS A O 1
ATOM 735 N N . ALA A 1 93 ? 5.181 7.923 1.545 1.00 92.25 93 ALA A N 1
ATOM 736 C CA . ALA A 1 93 ? 4.061 8.649 2.136 1.00 92.25 93 ALA A CA 1
ATOM 737 C C . ALA A 1 93 ? 2.936 7.698 2.576 1.00 92.25 93 ALA A C 1
ATOM 739 O O . ALA A 1 93 ? 2.406 7.848 3.672 1.00 92.25 93 ALA A O 1
ATOM 740 N N . PHE A 1 94 ? 2.624 6.688 1.761 1.00 91.81 94 PHE A N 1
ATOM 741 C CA . PHE A 1 94 ? 1.581 5.711 2.048 1.00 91.81 94 PHE A CA 1
ATOM 742 C C . PHE A 1 94 ? 1.884 4.886 3.301 1.00 91.81 94 PHE A C 1
ATOM 744 O O . PHE A 1 94 ? 1.000 4.731 4.138 1.00 91.81 94 PHE A O 1
ATOM 751 N N . ILE A 1 95 ? 3.138 4.457 3.494 1.00 93.25 95 ILE A N 1
ATOM 752 C CA . ILE A 1 95 ? 3.576 3.788 4.731 1.00 93.25 95 ILE A CA 1
ATOM 753 C C . ILE A 1 95 ? 3.269 4.665 5.951 1.00 93.25 95 ILE A C 1
ATOM 755 O O . ILE A 1 95 ? 2.606 4.207 6.876 1.00 93.25 95 ILE A O 1
ATOM 759 N N . LYS A 1 96 ? 3.640 5.952 5.918 1.00 93.81 96 LYS A N 1
ATOM 760 C CA . LYS A 1 96 ? 3.351 6.883 7.023 1.00 93.81 96 LYS A CA 1
ATOM 761 C C . LYS A 1 96 ? 1.854 7.032 7.295 1.00 93.81 96 LYS A C 1
ATOM 763 O O . LYS A 1 96 ? 1.435 7.135 8.444 1.00 93.81 96 LYS A O 1
ATOM 768 N N . THR A 1 97 ? 1.032 7.072 6.247 1.00 92.62 97 THR A N 1
ATOM 769 C CA . THR A 1 97 ? -0.427 7.147 6.397 1.00 92.62 97 THR A CA 1
ATOM 770 C C . THR A 1 97 ? -1.000 5.876 7.019 1.00 9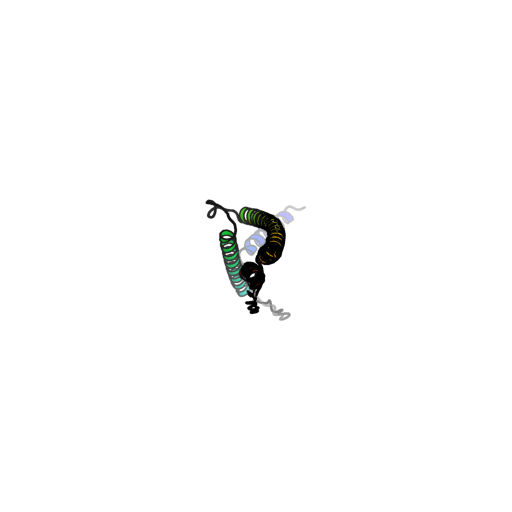2.62 97 THR A C 1
ATOM 772 O O . THR A 1 97 ? -1.899 5.972 7.854 1.00 92.62 97 THR A O 1
ATOM 775 N N . LEU A 1 98 ? -0.493 4.701 6.637 1.00 91.31 98 LEU A N 1
ATOM 776 C CA . LEU A 1 98 ? -0.892 3.429 7.237 1.00 91.31 98 LEU A CA 1
ATOM 777 C C . LEU A 1 98 ? -0.501 3.362 8.715 1.00 91.31 98 LEU A C 1
ATOM 779 O O . LEU A 1 98 ? -1.350 3.035 9.537 1.00 91.31 98 LEU A O 1
ATOM 783 N N . GLU A 1 99 ? 0.722 3.760 9.067 1.00 91.12 99 GLU A N 1
ATOM 784 C CA . GLU A 1 99 ? 1.192 3.813 10.459 1.00 91.12 99 GLU A CA 1
ATOM 785 C C . GLU A 1 99 ? 0.305 4.716 11.330 1.00 91.12 99 GLU A C 1
ATOM 787 O O . GLU A 1 99 ? -0.116 4.336 12.423 1.00 91.12 99 GLU A O 1
ATOM 792 N N . GLU A 1 100 ? -0.039 5.902 10.826 1.00 93.50 100 GLU A N 1
ATOM 793 C CA . GLU A 1 100 ? -0.922 6.837 11.524 1.00 93.50 100 GLU A CA 1
ATOM 794 C C . GLU A 1 100 ? -2.351 6.292 11.663 1.00 93.50 100 GLU A C 1
ATOM 796 O O . GLU A 1 100 ? -3.000 6.467 12.698 1.00 93.50 100 GLU A O 1
ATOM 801 N N . LYS A 1 101 ? -2.857 5.607 10.631 1.00 89.94 101 LYS A N 1
ATOM 802 C CA . LYS A 1 101 ? -4.172 4.961 10.677 1.00 89.94 101 LYS A CA 1
ATOM 803 C C . LYS A 1 101 ? -4.189 3.819 11.691 1.00 89.94 101 LYS A C 1
ATOM 805 O O . LYS A 1 101 ? -5.142 3.718 12.459 1.00 89.94 101 LYS A O 1
ATOM 810 N N . ASP A 1 102 ? -3.135 3.014 11.745 1.00 91.75 102 ASP A N 1
ATOM 811 C CA . ASP A 1 102 ? -2.995 1.927 12.713 1.00 91.75 102 ASP A CA 1
ATOM 812 C C . ASP A 1 102 ? -2.914 2.457 14.145 1.00 91.75 102 ASP A C 1
ATOM 814 O O . ASP A 1 102 ? -3.576 1.918 15.036 1.00 91.75 102 ASP A O 1
ATOM 818 N N . ARG A 1 103 ? -2.195 3.565 14.364 1.00 94.81 103 ARG A N 1
ATOM 819 C CA . ARG A 1 103 ? -2.160 4.259 15.657 1.00 94.81 103 ARG A CA 1
ATOM 820 C C . ARG A 1 103 ? -3.559 4.693 16.104 1.00 94.81 103 ARG A C 1
ATOM 822 O O . ARG A 1 103 ? -3.975 4.348 17.208 1.00 94.81 103 ARG A O 1
ATOM 829 N N . LYS A 1 104 ? -4.319 5.375 15.238 1.00 94.62 104 LYS A N 1
ATOM 830 C CA . LYS A 1 104 ? -5.698 5.806 15.546 1.00 94.62 104 LYS A CA 1
ATOM 831 C C . LYS A 1 104 ? -6.638 4.631 15.785 1.00 94.62 104 LYS A C 1
ATOM 833 O O . LYS A 1 104 ? -7.414 4.650 16.735 1.00 94.62 104 LYS A O 1
ATOM 838 N N . ASN A 1 105 ? -6.562 3.597 14.951 1.00 91.81 105 ASN A N 1
ATOM 839 C CA . ASN A 1 105 ? -7.384 2.399 15.104 1.00 91.81 105 ASN A CA 1
ATOM 840 C C . ASN A 1 105 ? -7.114 1.709 16.446 1.00 91.81 105 ASN A C 1
ATOM 842 O O . ASN A 1 105 ? -8.047 1.241 17.099 1.00 91.81 105 ASN A O 1
ATOM 846 N N . LYS A 1 106 ? -5.847 1.665 16.876 1.00 91.12 106 LYS A N 1
ATOM 847 C CA . LYS A 1 106 ? -5.462 1.123 18.180 1.00 91.12 106 LYS A CA 1
ATOM 848 C C . LYS A 1 106 ? -6.079 1.930 19.325 1.00 91.12 106 LYS A C 1
ATOM 850 O O . LYS A 1 106 ? -6.710 1.335 20.193 1.00 91.12 106 LYS A O 1
ATOM 855 N N . GLU A 1 107 ? -5.971 3.256 19.289 1.00 95.88 107 GLU A N 1
ATOM 856 C CA . GLU A 1 107 ? -6.577 4.148 20.291 1.00 95.88 107 GLU A CA 1
ATOM 857 C C . GLU A 1 107 ? -8.105 3.986 20.349 1.00 95.88 107 GLU A C 1
ATOM 859 O O . GLU A 1 107 ? -8.691 3.837 21.421 1.00 95.88 107 GLU A O 1
ATOM 864 N N . GLN A 1 108 ? -8.768 3.937 19.189 1.00 94.88 108 GLN A N 1
ATOM 865 C CA . GLN A 1 108 ? -10.212 3.710 19.111 1.00 94.88 108 GLN A CA 1
ATOM 866 C C . GLN A 1 108 ? -10.611 2.347 19.679 1.00 94.88 108 GLN A C 1
ATOM 868 O O . GLN A 1 108 ? -11.603 2.240 20.401 1.00 94.88 108 GLN A O 1
ATOM 873 N N . LYS A 1 109 ? -9.836 1.302 19.384 1.00 92.12 109 LYS A N 1
ATOM 874 C CA . LYS A 1 109 ? -10.063 -0.032 19.937 1.00 92.12 109 LYS A CA 1
ATOM 875 C C . LYS A 1 109 ? -9.919 -0.035 21.458 1.00 92.12 109 LYS A C 1
ATOM 877 O O . LYS A 1 109 ? -10.757 -0.628 22.132 1.00 92.12 109 LYS A O 1
ATOM 882 N N . GLU A 1 110 ? -8.900 0.623 22.003 1.00 94.69 110 GLU A N 1
ATOM 883 C CA . GLU A 1 110 ? -8.699 0.744 23.453 1.00 94.69 110 GLU A CA 1
ATOM 884 C C . GLU A 1 110 ? -9.879 1.459 24.125 1.00 94.69 110 GLU A C 1
ATOM 886 O O . GLU A 1 110 ? -10.433 0.942 25.099 1.00 94.69 110 GLU A O 1
ATOM 891 N N . LEU A 1 111 ? -10.350 2.567 23.543 1.00 96.75 111 LEU A N 1
ATOM 892 C CA . LEU A 1 111 ? -11.536 3.276 24.026 1.00 96.75 111 LEU A CA 1
ATOM 893 C C . LEU A 1 111 ? -12.777 2.372 24.022 1.00 96.75 111 LEU A C 1
ATOM 895 O O . LEU A 1 111 ? -13.500 2.299 25.015 1.00 96.75 111 LEU A O 1
ATOM 899 N N . LEU A 1 112 ? -13.029 1.660 22.920 1.00 94.25 112 LEU A N 1
ATOM 900 C CA . LEU A 1 112 ? -14.168 0.746 22.810 1.00 94.25 112 LEU A CA 1
ATOM 901 C C . LEU A 1 112 ? -14.083 -0.401 23.824 1.00 94.25 112 LEU A C 1
ATOM 903 O O . LEU A 1 112 ? -15.097 -0.761 24.423 1.00 94.25 112 LEU A O 1
ATOM 907 N N . MET A 1 113 ? -12.887 -0.942 24.060 1.00 93.50 113 MET A N 1
ATOM 908 C CA . MET A 1 113 ? -12.646 -1.975 25.071 1.00 93.50 113 MET A CA 1
ATOM 909 C C . MET A 1 113 ? -12.950 -1.461 26.482 1.00 93.50 113 MET A C 1
ATOM 911 O O . MET A 1 113 ? -13.588 -2.156 27.280 1.00 93.50 113 MET A O 1
ATOM 915 N N . GLU A 1 114 ? -12.557 -0.227 26.793 1.00 95.94 114 G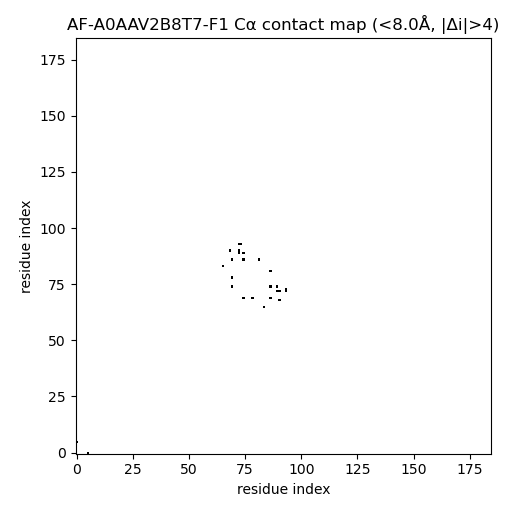LU A N 1
ATOM 916 C CA . GLU A 1 114 ? -12.876 0.400 28.073 1.00 95.94 114 GLU A CA 1
ATOM 917 C C . GLU A 1 114 ? -14.384 0.641 28.235 1.00 95.94 114 GLU A C 1
ATOM 919 O O . GLU A 1 114 ? -14.960 0.295 29.274 1.00 95.94 114 GLU A O 1
ATOM 924 N N . GLN A 1 115 ? -15.060 1.142 27.193 1.00 96.06 115 GLN A N 1
ATOM 925 C CA . GLN A 1 115 ? -16.517 1.307 27.209 1.00 96.06 115 GLN A CA 1
ATOM 926 C C . GLN A 1 115 ? -17.234 -0.033 27.383 1.00 96.06 115 GLN A C 1
ATOM 928 O O . GLN A 1 115 ? -18.138 -0.151 28.213 1.00 96.06 115 GLN A O 1
ATOM 933 N N . GLN A 1 116 ? -16.800 -1.074 26.669 1.00 92.19 116 GLN A N 1
ATOM 934 C CA . GLN A 1 116 ? -17.348 -2.418 26.815 1.00 92.19 116 GLN A CA 1
ATOM 935 C C . GLN A 1 116 ? -17.188 -2.918 28.256 1.00 92.19 116 GLN A C 1
ATOM 937 O O . GLN A 1 116 ? -18.137 -3.451 28.838 1.00 92.19 116 GLN A O 1
ATOM 942 N N . ARG A 1 117 ? -16.019 -2.705 28.873 1.00 96.00 117 ARG A N 1
ATOM 943 C CA . ARG A 1 117 ? -15.770 -3.063 30.277 1.00 96.00 117 ARG A CA 1
ATOM 944 C C . ARG A 1 117 ? -16.697 -2.304 31.227 1.00 96.00 117 ARG A C 1
ATOM 946 O O . ARG A 1 117 ? -17.260 -2.914 32.138 1.00 96.00 117 ARG A O 1
ATOM 953 N N . ARG A 1 118 ? -16.893 -0.999 31.013 1.00 96.25 118 ARG A N 1
ATOM 954 C CA . ARG A 1 118 ? -17.806 -0.161 31.809 1.00 96.25 118 ARG A CA 1
ATOM 955 C C . ARG A 1 118 ? -19.252 -0.647 31.714 1.00 96.25 118 ARG A C 1
ATOM 957 O O . ARG A 1 118 ? -19.916 -0.789 32.739 1.00 96.25 118 ARG A O 1
ATOM 964 N N . LEU A 1 119 ? -19.729 -0.940 30.505 1.00 94.62 119 LEU A N 1
ATOM 965 C CA . LEU A 1 119 ? -21.085 -1.443 30.277 1.00 94.62 119 LEU A CA 1
ATOM 966 C C . LEU A 1 119 ? -21.291 -2.825 30.906 1.00 94.62 119 LEU A C 1
ATOM 968 O O . LEU A 1 119 ? -22.299 -3.042 31.574 1.00 94.62 119 LEU A O 1
ATOM 972 N N . ARG A 1 120 ? -20.311 -3.731 30.791 1.00 91.50 120 ARG A N 1
ATOM 973 C CA . ARG A 1 120 ? -20.360 -5.044 31.456 1.00 91.50 120 ARG A CA 1
ATOM 974 C C . ARG A 1 120 ? -20.445 -4.919 32.980 1.00 91.50 120 ARG A C 1
ATOM 976 O O . ARG A 1 120 ? -21.222 -5.641 33.596 1.00 91.50 120 ARG A O 1
ATOM 983 N N . ARG A 1 121 ? -19.706 -3.988 33.598 1.00 93.25 121 ARG A N 1
ATOM 984 C CA . ARG A 1 121 ? -19.821 -3.722 35.048 1.00 93.25 121 ARG A CA 1
ATOM 985 C C . ARG A 1 121 ? -21.228 -3.258 35.432 1.00 93.25 121 ARG A C 1
ATOM 987 O O . ARG A 1 121 ? -21.805 -3.833 36.350 1.00 93.25 121 ARG A O 1
ATOM 994 N N . ARG A 1 122 ? -21.805 -2.311 34.681 1.00 92.56 122 ARG A N 1
ATOM 995 C CA . ARG A 1 122 ? -23.181 -1.826 34.901 1.00 92.56 122 ARG A CA 1
ATOM 996 C C . ARG A 1 122 ? -24.224 -2.932 34.759 1.00 92.56 122 ARG A C 1
ATOM 998 O O . ARG A 1 122 ? -25.122 -3.033 35.587 1.00 92.56 122 ARG A O 1
ATOM 1005 N N . LEU A 1 123 ? -24.093 -3.787 33.744 1.00 91.50 123 LEU A N 1
ATOM 1006 C CA . LEU A 1 123 ? -24.978 -4.942 33.573 1.00 91.50 123 LEU A CA 1
ATOM 1007 C C . LEU A 1 123 ? -24.870 -5.917 34.749 1.00 91.50 123 LEU A C 1
ATOM 1009 O O . LEU A 1 123 ? -25.892 -6.377 35.249 1.00 91.50 123 LEU A O 1
ATOM 1013 N N . ASN A 1 124 ? -23.659 -6.182 35.243 1.00 90.94 124 ASN A N 1
ATOM 1014 C CA . ASN A 1 124 ? -23.457 -7.035 36.415 1.00 90.94 124 ASN A CA 1
ATOM 1015 C C . ASN A 1 124 ? -24.052 -6.423 37.695 1.00 90.94 124 ASN A C 1
ATOM 1017 O O . ASN A 1 124 ? -24.611 -7.142 38.519 1.00 90.94 124 ASN A O 1
ATOM 1021 N N . GLU A 1 125 ? -23.945 -5.106 37.881 1.00 90.06 125 GLU A N 1
ATOM 1022 C CA . GLU A 1 125 ? -24.564 -4.385 39.002 1.00 90.06 125 GLU A CA 1
ATOM 1023 C C . GLU A 1 125 ? -26.093 -4.452 38.951 1.00 90.06 125 GLU A C 1
ATOM 1025 O O . GLU A 1 125 ? -26.712 -4.825 39.946 1.00 90.06 125 GLU A O 1
ATOM 1030 N N . LEU A 1 126 ? -26.698 -4.178 37.791 1.00 87.50 126 LEU A N 1
ATOM 1031 C CA . LEU A 1 126 ? -28.146 -4.289 37.597 1.00 87.50 126 LEU A CA 1
ATOM 1032 C C . LEU A 1 126 ? -28.637 -5.733 37.742 1.00 87.50 126 LEU A C 1
ATOM 1034 O O . LEU A 1 126 ? -29.663 -5.968 38.373 1.00 87.50 126 LEU A O 1
ATOM 1038 N N . GLY A 1 127 ? -27.888 -6.713 37.230 1.00 83.00 127 GLY A N 1
ATOM 1039 C CA . GLY A 1 127 ? -28.176 -8.133 37.429 1.00 83.00 127 GLY A CA 1
ATOM 1040 C C . GLY A 1 127 ? -28.199 -8.507 38.912 1.00 83.00 127 GLY A C 1
ATOM 1041 O O . GLY A 1 127 ? -29.166 -9.103 39.383 1.00 83.00 127 GLY A O 1
ATOM 1042 N N . ARG A 1 128 ? -27.191 -8.077 39.685 1.00 76.12 128 ARG A N 1
ATOM 1043 C CA . ARG A 1 128 ? -27.152 -8.274 41.145 1.00 76.12 128 ARG A CA 1
ATOM 1044 C C . ARG A 1 128 ? -28.302 -7.564 41.862 1.00 76.12 128 ARG A C 1
ATOM 1046 O O . ARG A 1 128 ? -28.917 -8.151 42.749 1.00 76.12 128 ARG A O 1
ATOM 1053 N N . PHE A 1 129 ? -28.626 -6.334 41.471 1.00 76.12 129 PHE A N 1
ATOM 1054 C CA . PHE A 1 129 ? -29.735 -5.579 42.053 1.00 76.12 129 PHE A CA 1
ATOM 1055 C C . PHE A 1 129 ? -31.096 -6.235 41.773 1.00 76.12 129 PHE A C 1
ATOM 1057 O O . PHE A 1 129 ? -31.928 -6.342 42.673 1.00 76.12 129 PHE A O 1
ATOM 1064 N N . ASN A 1 130 ? -31.315 -6.751 40.563 1.00 71.00 130 ASN A N 1
ATOM 1065 C CA . ASN A 1 130 ? -32.527 -7.491 40.200 1.00 71.00 130 ASN A CA 1
ATOM 1066 C C . ASN A 1 130 ? -32.655 -8.803 40.987 1.00 71.00 130 ASN A C 1
ATOM 1068 O O . ASN A 1 130 ? -33.740 -9.160 41.446 1.00 71.00 130 ASN A O 1
ATOM 1072 N N . VAL A 1 131 ? -31.545 -9.500 41.233 1.00 68.44 131 VAL A N 1
ATOM 1073 C CA . VAL A 1 131 ? -31.527 -10.675 42.115 1.00 68.44 131 VAL A CA 1
ATOM 1074 C C . VAL A 1 131 ? -31.925 -10.270 43.543 1.00 68.44 131 VAL A C 1
ATOM 1076 O O . VAL A 1 131 ? -32.881 -10.810 44.093 1.00 68.44 131 VAL A O 1
ATOM 1079 N N . ILE A 1 132 ? -31.305 -9.241 44.126 1.00 67.69 132 ILE A N 1
ATOM 1080 C CA . ILE A 1 132 ? -31.616 -8.785 45.495 1.00 67.69 132 ILE A CA 1
ATOM 1081 C C . ILE A 1 132 ? -33.065 -8.283 45.628 1.00 67.69 132 ILE A C 1
ATOM 1083 O O . ILE A 1 132 ? -33.749 -8.621 46.594 1.00 67.69 132 ILE A O 1
ATOM 1087 N N . THR A 1 133 ? -33.569 -7.505 44.669 1.00 63.97 133 THR A N 1
ATOM 1088 C CA . THR A 1 133 ? -34.946 -6.977 44.694 1.00 63.97 133 THR A CA 1
ATOM 1089 C C . THR A 1 133 ? -35.995 -8.058 44.476 1.00 63.97 133 THR A C 1
ATOM 1091 O O . THR A 1 133 ? -37.029 -8.020 45.139 1.00 63.97 133 THR A O 1
ATOM 1094 N N . THR A 1 134 ? -35.740 -9.058 43.627 1.00 60.66 134 THR A N 1
ATOM 1095 C CA . THR A 1 134 ? -36.629 -10.225 43.515 1.00 60.66 134 THR A CA 1
ATOM 1096 C C . THR A 1 134 ? -36.606 -11.065 44.791 1.00 60.66 134 THR A C 1
ATOM 1098 O O . THR A 1 134 ? -37.665 -11.491 45.243 1.00 60.66 134 THR A O 1
ATOM 1101 N N . HIS A 1 135 ? -35.456 -11.235 45.454 1.00 56.62 135 HIS A N 1
ATOM 1102 C CA . HIS A 1 135 ? -35.405 -11.869 46.778 1.00 56.62 135 HIS A CA 1
ATOM 1103 C C . HIS A 1 135 ? -36.110 -11.042 47.863 1.00 56.62 135 HIS A C 1
ATOM 1105 O O . HIS A 1 135 ? -36.737 -11.623 48.742 1.00 56.62 135 HIS A O 1
ATOM 1111 N N . LYS A 1 136 ? -36.073 -9.704 47.796 1.00 52.72 136 LYS A N 1
ATOM 1112 C CA . LYS A 1 136 ? -36.779 -8.819 48.738 1.00 52.72 136 LYS A CA 1
ATOM 1113 C C . LYS A 1 136 ? -38.292 -8.776 48.486 1.00 52.72 136 LYS A C 1
ATOM 1115 O O . LYS A 1 136 ? -39.047 -8.803 49.448 1.00 52.72 136 LYS A O 1
ATOM 1120 N N . LYS A 1 137 ? -38.745 -8.792 47.225 1.00 49.56 137 LYS A N 1
ATOM 1121 C CA . LYS A 1 137 ? -40.172 -8.916 46.865 1.00 49.56 137 LYS A CA 1
ATOM 1122 C C . LYS A 1 137 ? -40.748 -10.290 47.223 1.00 49.56 137 LYS A C 1
ATOM 1124 O O . LYS A 1 137 ? -41.881 -10.354 47.678 1.00 49.56 137 LYS A O 1
ATOM 1129 N N . ARG A 1 138 ? -39.960 -11.370 47.115 1.00 49.91 138 ARG A N 1
ATOM 1130 C CA . ARG A 1 138 ? -40.360 -12.711 47.588 1.00 49.91 138 ARG A CA 1
ATOM 1131 C C . ARG A 1 138 ? -40.424 -12.837 49.117 1.00 49.91 138 ARG A C 1
ATOM 1133 O O . ARG A 1 138 ? -41.022 -13.783 49.600 1.00 49.91 138 ARG A O 1
ATOM 1140 N N . LYS A 1 139 ? -39.842 -11.905 49.885 1.00 47.06 139 LYS A N 1
ATOM 1141 C CA . LYS A 1 139 ? -39.931 -11.896 51.359 1.00 47.06 139 LYS A CA 1
ATOM 1142 C C . LYS A 1 139 ? -41.201 -11.228 51.911 1.00 47.06 139 LYS A C 1
ATOM 1144 O O . LYS A 1 139 ? -41.341 -11.174 53.126 1.00 47.06 139 LYS A O 1
ATOM 1149 N N . ILE A 1 140 ? -42.097 -10.723 51.056 1.00 45.75 140 ILE A N 1
ATOM 1150 C CA . ILE A 1 140 ? -43.362 -10.087 51.478 1.00 45.75 140 ILE A CA 1
ATOM 1151 C C . ILE A 1 140 ? -44.590 -10.977 51.181 1.00 45.75 140 ILE A C 1
ATOM 1153 O O . ILE A 1 140 ? -45.685 -10.643 51.609 1.00 45.75 140 ILE A O 1
ATOM 1157 N N . SER A 1 141 ? -44.442 -12.140 50.529 1.00 46.94 141 SER A N 1
ATOM 1158 C CA . SER A 1 141 ? -45.523 -13.138 50.483 1.00 46.94 141 SER A CA 1
ATOM 1159 C C . SER A 1 141 ? -45.207 -14.284 51.438 1.00 46.94 141 SER A C 1
ATOM 1161 O O . SER A 1 141 ? -44.139 -14.891 51.362 1.00 46.94 141 SER A O 1
ATOM 1163 N N . GLU A 1 142 ? -46.130 -14.514 52.358 1.00 41.38 142 GLU A N 1
ATOM 1164 C CA . GLU A 1 142 ? -46.046 -15.410 53.501 1.00 41.38 142 GLU A CA 1
ATOM 1165 C C . GLU A 1 142 ? -45.768 -16.878 53.146 1.00 41.38 142 GLU A C 1
ATOM 1167 O O . GLU A 1 142 ? -46.058 -17.346 52.051 1.00 41.38 142 GLU A O 1
ATOM 1172 N N . CYS A 1 143 ? -45.230 -17.567 54.158 1.00 42.38 143 CYS A N 1
ATOM 1173 C CA . CYS A 1 143 ? -45.408 -18.976 54.513 1.00 42.38 143 CYS A CA 1
ATOM 1174 C C . CYS A 1 143 ? -45.384 -20.079 53.430 1.00 42.38 143 CYS A C 1
ATOM 1176 O O . CYS A 1 143 ? -46.176 -20.119 52.495 1.00 42.38 143 CYS A O 1
ATOM 1178 N N . SER A 1 144 ? -44.607 -21.113 53.776 1.00 46.47 144 SER A N 1
ATOM 1179 C CA . SER A 1 144 ? -44.759 -22.538 53.432 1.00 46.47 144 SER A CA 1
ATOM 1180 C C . SER A 1 144 ? -43.740 -23.115 52.443 1.00 46.47 144 SER A C 1
ATOM 1182 O O . SER A 1 144 ? -43.681 -22.755 51.276 1.00 46.47 144 SER A O 1
ATOM 1184 N N . SER A 1 145 ? -42.975 -24.064 52.995 1.00 47.66 145 SER A N 1
ATOM 1185 C CA . SER A 1 145 ? -42.335 -25.240 52.393 1.00 47.66 145 SER A CA 1
ATOM 1186 C C . SER A 1 145 ? -41.459 -25.048 51.153 1.00 47.66 145 SER A C 1
ATOM 1188 O O . SER A 1 145 ? -41.899 -24.734 50.054 1.00 47.66 145 SER A O 1
ATOM 1190 N N . GLY A 1 146 ? -40.166 -25.298 51.360 1.00 50.78 146 GLY A N 1
ATOM 1191 C CA . GLY A 1 146 ? -39.126 -25.100 50.367 1.00 50.78 146 GLY A CA 1
ATOM 1192 C C . GLY A 1 146 ? -39.156 -26.056 49.180 1.00 50.78 146 GLY A C 1
ATOM 1193 O O . GLY A 1 146 ? -39.631 -27.183 49.250 1.00 50.78 146 GLY A O 1
ATOM 1194 N N . THR A 1 147 ? -38.507 -25.617 48.107 1.00 41.38 147 THR A N 1
ATOM 1195 C CA . THR A 1 147 ? -37.682 -26.469 47.248 1.00 41.38 147 THR A CA 1
ATOM 1196 C C . THR A 1 147 ? -36.622 -25.578 46.605 1.00 41.38 147 THR A C 1
ATOM 1198 O O . THR A 1 147 ? -36.921 -24.582 45.949 1.00 41.38 147 THR A O 1
ATOM 1201 N N . SER A 1 148 ? -35.358 -25.899 46.854 1.00 46.53 148 SER A N 1
ATOM 1202 C CA . SER A 1 148 ? -34.198 -25.315 46.190 1.00 46.53 148 SER A CA 1
ATOM 1203 C C . SER A 1 148 ? -34.129 -25.802 44.745 1.00 46.53 148 SER A C 1
ATOM 1205 O O . SER A 1 148 ? -34.002 -27.001 44.522 1.00 46.53 148 SER A O 1
ATOM 1207 N N . MET A 1 149 ? -34.129 -24.888 43.778 1.00 37.25 149 MET A N 1
ATOM 1208 C CA . MET A 1 149 ? -33.650 -25.153 42.419 1.00 37.25 149 MET A CA 1
ATOM 1209 C C . MET A 1 149 ? -32.792 -23.962 41.986 1.00 37.25 149 MET A C 1
ATOM 1211 O O . MET A 1 149 ? -33.276 -22.953 41.479 1.00 37.25 149 MET A O 1
ATOM 1215 N N . CYS A 1 150 ? -31.494 -24.062 42.258 1.00 35.56 150 CYS A N 1
ATOM 1216 C CA . CYS A 1 150 ? -30.474 -23.216 41.660 1.00 35.56 150 CYS A CA 1
ATOM 1217 C C . CYS A 1 150 ? -30.085 -23.818 40.307 1.00 35.56 150 CYS A C 1
ATOM 1219 O O . CYS A 1 150 ? -29.194 -24.656 40.209 1.00 35.56 150 CYS A O 1
ATOM 1221 N N . THR A 1 151 ? -30.738 -23.380 39.234 1.00 39.00 151 THR A N 1
ATOM 1222 C CA . THR A 1 151 ? -30.148 -23.511 37.901 1.00 39.00 151 THR A CA 1
ATOM 1223 C C . THR A 1 151 ? -29.116 -22.405 37.755 1.00 39.00 151 THR A C 1
ATOM 1225 O O . THR A 1 151 ? -29.454 -21.242 37.528 1.00 39.00 151 THR A O 1
ATOM 1228 N N . ASN A 1 152 ? -27.848 -22.770 37.941 1.00 43.38 152 ASN A N 1
ATOM 1229 C CA . ASN A 1 152 ? -26.716 -21.961 37.522 1.00 43.38 152 ASN A CA 1
ATOM 1230 C C . ASN A 1 152 ? -26.862 -21.682 36.025 1.00 43.38 152 ASN A C 1
ATOM 1232 O O . ASN A 1 152 ? -26.583 -22.540 35.191 1.00 43.38 152 ASN A O 1
ATOM 1236 N N . SER A 1 153 ? -27.291 -20.473 35.677 1.00 40.00 153 SER A N 1
ATOM 1237 C CA . SER A 1 153 ? -27.078 -19.953 34.335 1.00 40.00 153 SER A CA 1
ATOM 1238 C C . SER A 1 153 ? -25.583 -19.705 34.201 1.00 40.00 153 SER A C 1
ATOM 1240 O O . SER A 1 153 ? -25.075 -18.677 34.650 1.00 40.00 153 SER A O 1
ATOM 1242 N N . SER A 1 154 ? -24.878 -20.682 33.634 1.00 42.25 154 SER A N 1
ATOM 1243 C CA . SER A 1 154 ? -23.514 -20.542 33.139 1.00 42.25 154 SER A CA 1
ATOM 1244 C C . SER A 1 154 ? -23.470 -19.336 32.205 1.00 42.25 154 SER A C 1
ATOM 1246 O O . SER A 1 154 ? -23.821 -19.427 31.030 1.00 42.25 154 SER A O 1
ATOM 1248 N N . ALA A 1 155 ? -23.091 -18.179 32.750 1.00 43.84 155 ALA A N 1
ATOM 1249 C CA . ALA A 1 155 ? -22.776 -16.988 31.987 1.00 43.84 155 ALA A CA 1
ATOM 1250 C C . ALA A 1 155 ? -21.492 -17.296 31.221 1.00 43.84 155 ALA A C 1
ATOM 1252 O O . ALA A 1 155 ? -20.381 -17.123 31.711 1.00 43.84 155 ALA A O 1
ATOM 1253 N N . SER A 1 156 ? -21.688 -17.861 30.038 1.00 41.53 156 SER A N 1
ATOM 1254 C CA . SER A 1 156 ? -20.666 -18.277 29.102 1.00 41.53 156 SER A CA 1
ATOM 1255 C C . SER A 1 156 ? -19.610 -17.182 28.918 1.00 41.53 156 SER A C 1
ATOM 1257 O O . SER A 1 156 ? -19.885 -16.105 28.384 1.00 41.53 156 SER A O 1
ATOM 1259 N N . GLU A 1 157 ? -18.378 -17.487 29.326 1.00 45.25 157 GLU A N 1
ATOM 1260 C CA . GLU A 1 157 ? -17.162 -16.688 29.115 1.00 45.25 157 GLU A CA 1
ATOM 1261 C C . GLU A 1 157 ? -16.735 -16.591 27.632 1.00 45.25 157 GLU A C 1
ATOM 1263 O O . GLU A 1 157 ? -15.669 -16.067 27.300 1.00 45.25 157 GLU A O 1
ATOM 1268 N N . THR A 1 158 ? -17.572 -17.031 26.692 1.00 47.75 158 THR A N 1
ATOM 1269 C CA . THR A 1 158 ? -17.279 -17.080 25.250 1.00 47.75 158 THR A CA 1
ATOM 1270 C C . THR A 1 158 ? -17.066 -15.711 24.601 1.00 47.75 158 THR A C 1
ATOM 1272 O O . THR A 1 158 ? -16.469 -15.628 23.530 1.00 47.75 158 THR A O 1
ATOM 1275 N N . GLY A 1 159 ? -17.460 -14.613 25.252 1.00 43.44 159 GLY A N 1
ATOM 1276 C CA . GLY A 1 159 ? -17.233 -13.261 24.733 1.00 43.44 159 GLY A CA 1
ATOM 1277 C C . GLY A 1 159 ? -15.797 -12.747 24.878 1.00 43.44 159 GLY A C 1
ATOM 1278 O O . GLY A 1 159 ? -15.418 -11.835 24.149 1.00 43.44 159 GLY A O 1
ATOM 1279 N N . CYS A 1 160 ? -15.007 -13.301 25.807 1.00 44.25 160 CYS A N 1
ATOM 1280 C CA . CYS A 1 160 ? -13.608 -12.907 25.994 1.00 44.25 160 CYS A CA 1
ATOM 1281 C C . CYS A 1 160 ? -12.713 -13.600 24.956 1.00 44.25 160 CYS A C 1
ATOM 1283 O O . CYS A 1 160 ? -11.877 -12.963 24.327 1.00 44.25 160 CYS A O 1
ATOM 1285 N N . SER A 1 161 ? -12.956 -14.885 24.682 1.00 44.00 161 SER A N 1
ATOM 1286 C CA . SER A 1 161 ? -12.149 -15.656 23.728 1.00 44.00 161 SER A CA 1
ATOM 1287 C C . SER A 1 161 ? -12.359 -15.215 22.269 1.00 44.00 161 SER A C 1
ATOM 1289 O O . SER A 1 161 ? -11.399 -15.143 21.508 1.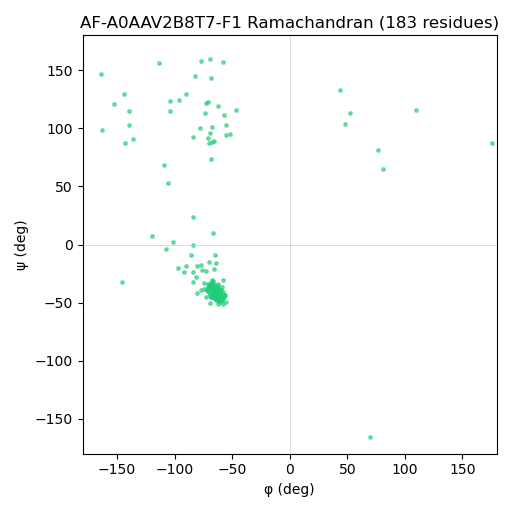00 44.00 161 SER A O 1
ATOM 1291 N N . ALA A 1 162 ? -13.575 -14.800 21.887 1.00 50.78 162 ALA A N 1
ATOM 1292 C CA . ALA A 1 162 ? -13.871 -14.334 20.526 1.00 50.78 162 ALA A CA 1
ATOM 1293 C C . ALA A 1 162 ? -13.105 -13.055 20.130 1.00 50.78 162 ALA A C 1
ATOM 1295 O O . ALA A 1 162 ? -12.660 -12.932 18.991 1.00 50.78 162 ALA A O 1
ATOM 1296 N N . VAL A 1 163 ? -12.891 -12.121 21.068 1.00 47.59 163 VAL A N 1
ATOM 1297 C CA . VAL A 1 163 ? -12.104 -10.903 20.794 1.00 47.59 163 VAL A CA 1
ATOM 1298 C C . VAL A 1 163 ? -10.605 -11.187 20.706 1.00 47.59 163 VAL A C 1
ATOM 1300 O O . VAL A 1 163 ? -9.942 -10.576 19.873 1.00 47.59 163 VAL A O 1
ATOM 1303 N N . TYR A 1 164 ? -10.080 -12.155 21.469 1.00 52.34 164 TYR A N 1
ATOM 1304 C CA . TYR A 1 164 ? -8.706 -12.642 21.291 1.00 52.34 164 TYR A CA 1
ATOM 1305 C C . TYR A 1 164 ? -8.529 -13.413 19.980 1.00 52.34 164 TYR A C 1
ATOM 1307 O O . TYR A 1 164 ? -7.482 -13.288 19.353 1.00 52.34 164 TYR A O 1
ATOM 1315 N N . PHE A 1 165 ? -9.540 -14.163 19.534 1.00 51.25 165 PHE A N 1
ATOM 1316 C CA . PHE A 1 165 ? -9.517 -14.859 18.245 1.00 51.25 165 PHE A CA 1
ATOM 1317 C C . PHE A 1 165 ? -9.510 -13.866 17.078 1.00 51.25 165 PHE A C 1
ATOM 1319 O O . PHE A 1 165 ? -8.720 -14.017 16.152 1.00 51.25 165 PHE A O 1
ATOM 1326 N N . GLN A 1 166 ? -10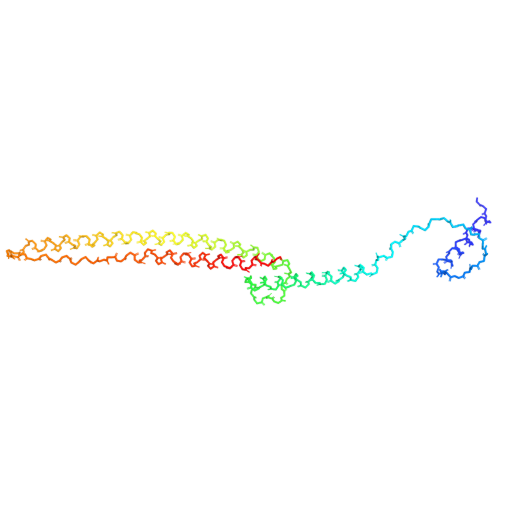.308 -12.796 17.166 1.00 48.88 166 GLN A N 1
ATOM 1327 C CA . GLN A 1 166 ? -10.281 -11.702 16.195 1.00 48.88 166 GLN A CA 1
ATOM 1328 C C . GLN A 1 166 ? -8.916 -10.992 16.192 1.00 48.88 166 GLN A C 1
ATOM 1330 O O . GLN A 1 166 ? -8.400 -10.677 15.124 1.00 48.88 166 GLN A O 1
ATOM 1335 N N . ASP A 1 167 ? -8.306 -10.784 17.366 1.00 52.47 167 ASP A N 1
ATOM 1336 C CA . ASP A 1 167 ? -6.978 -10.171 17.506 1.00 52.47 167 ASP A CA 1
ATOM 1337 C C . ASP A 1 167 ? -5.849 -11.054 16.968 1.00 52.47 167 ASP A C 1
ATOM 1339 O O . ASP A 1 167 ? -4.923 -10.553 16.328 1.00 52.47 167 ASP A O 1
ATOM 1343 N N . LEU A 1 168 ? -5.927 -12.369 17.198 1.00 55.06 168 LEU A N 1
ATOM 1344 C CA . LEU A 1 168 ? -5.007 -13.340 16.616 1.00 55.06 168 LEU A CA 1
ATOM 1345 C C . LEU A 1 168 ? -5.183 -13.392 15.105 1.00 55.06 168 LEU A C 1
ATOM 1347 O O . LEU A 1 168 ? -4.177 -13.344 14.415 1.00 55.06 168 LEU A O 1
ATOM 1351 N N . CYS A 1 169 ? -6.412 -13.421 14.585 1.00 55.31 169 CYS A N 1
ATOM 1352 C CA . CYS A 1 169 ? -6.680 -13.391 13.149 1.00 55.31 169 CYS A CA 1
ATOM 1353 C C . CYS A 1 169 ? -6.197 -12.089 12.502 1.00 55.31 169 CYS A C 1
ATOM 1355 O O . CYS A 1 169 ? -5.595 -12.150 11.436 1.00 55.31 169 CYS A O 1
ATOM 1357 N N . TYR A 1 170 ? -6.374 -10.928 13.144 1.00 55.16 170 TYR A N 1
ATOM 1358 C CA . TYR A 1 170 ? -5.880 -9.652 12.619 1.00 55.16 170 TYR A CA 1
ATOM 1359 C C . TYR A 1 170 ? -4.352 -9.580 12.664 1.00 55.16 170 TYR A C 1
ATOM 1361 O O . TYR A 1 170 ? -3.737 -9.188 11.678 1.00 55.16 170 TYR A O 1
ATOM 1369 N N . LYS A 1 171 ? -3.716 -10.036 13.755 1.00 59.50 171 LYS A N 1
ATOM 1370 C CA . LYS A 1 171 ? -2.252 -10.166 13.833 1.00 59.50 171 LYS A CA 1
ATOM 1371 C C . LYS A 1 171 ? -1.703 -11.188 12.848 1.00 59.50 171 LYS A C 1
ATOM 1373 O O . LYS A 1 171 ? -0.662 -10.923 12.264 1.00 59.50 171 LYS A O 1
ATOM 1378 N N . HIS A 1 172 ? -2.366 -12.325 12.644 1.00 58.41 172 HIS A N 1
ATOM 1379 C CA . HIS A 1 172 ? -1.959 -13.327 11.660 1.00 58.41 172 HIS A CA 1
ATOM 1380 C C . HIS A 1 172 ? -2.155 -12.810 10.241 1.00 58.41 172 HIS A C 1
ATOM 1382 O O . HIS A 1 172 ? -1.292 -13.052 9.415 1.00 58.41 172 HIS A O 1
ATOM 1388 N N . PHE A 1 173 ? -3.222 -12.060 9.959 1.00 62.44 173 PHE A N 1
ATOM 1389 C CA . PHE A 1 173 ? -3.456 -11.448 8.654 1.00 62.44 173 PHE A CA 1
ATOM 1390 C C . PHE A 1 173 ? -2.446 -10.329 8.370 1.00 62.44 173 PHE A C 1
ATOM 1392 O O . PHE A 1 173 ? -1.848 -10.314 7.301 1.00 62.44 173 PHE A O 1
ATOM 1399 N N . TYR A 1 174 ? -2.154 -9.455 9.339 1.00 57.47 174 TYR A N 1
ATOM 1400 C CA . TYR A 1 174 ? -1.107 -8.433 9.206 1.00 57.47 174 TYR A CA 1
ATOM 1401 C C . TYR A 1 174 ? 0.290 -9.054 9.102 1.00 57.47 174 TYR A C 1
ATOM 1403 O O . TYR A 1 174 ? 1.071 -8.678 8.235 1.00 57.47 174 TYR A O 1
ATOM 1411 N N . ALA A 1 175 ? 0.607 -10.048 9.936 1.00 59.72 175 ALA A N 1
ATOM 1412 C CA . ALA A 1 175 ? 1.872 -10.773 9.860 1.00 59.72 175 ALA A CA 1
ATOM 1413 C C . ALA A 1 175 ? 1.982 -11.595 8.572 1.00 59.72 175 ALA A C 1
ATOM 1415 O O . ALA A 1 175 ? 3.087 -11.741 8.068 1.00 59.72 175 ALA A O 1
ATOM 1416 N N . PHE A 1 176 ? 0.873 -12.094 8.021 1.00 61.75 176 PHE A N 1
ATOM 1417 C CA . PHE A 1 176 ? 0.817 -12.757 6.721 1.00 61.75 176 PHE A CA 1
ATOM 1418 C C . PHE A 1 176 ? 1.062 -11.749 5.600 1.00 61.75 176 PHE A C 1
ATOM 1420 O O . PHE A 1 176 ? 1.977 -11.956 4.820 1.00 61.75 176 PHE A O 1
ATOM 1427 N N . ILE A 1 177 ? 0.368 -10.609 5.570 1.00 62.03 177 ILE A N 1
ATOM 1428 C CA . ILE A 1 177 ? 0.603 -9.543 4.582 1.00 62.03 177 ILE A CA 1
ATOM 1429 C C . ILE A 1 177 ? 2.062 -9.062 4.628 1.00 62.03 177 ILE A C 1
ATOM 1431 O O . ILE A 1 177 ? 2.694 -8.960 3.578 1.00 62.03 177 ILE A O 1
ATOM 1435 N N . ILE A 1 178 ? 2.626 -8.848 5.822 1.00 59.72 178 ILE A N 1
ATOM 1436 C CA . ILE A 1 178 ? 4.007 -8.381 6.010 1.00 59.72 178 ILE A CA 1
ATOM 1437 C C . ILE A 1 178 ? 5.035 -9.488 5.689 1.00 59.72 178 ILE A C 1
ATOM 1439 O O . ILE A 1 178 ? 5.985 -9.223 4.957 1.00 59.72 178 ILE A O 1
ATOM 1443 N N . LYS A 1 179 ? 4.855 -10.739 6.151 1.00 52.25 179 LYS A N 1
ATOM 1444 C CA . LYS A 1 179 ? 5.781 -11.854 5.843 1.00 52.25 179 LYS A CA 1
ATOM 1445 C C . LYS A 1 179 ? 5.710 -12.316 4.389 1.00 52.25 179 LYS A C 1
ATOM 1447 O O . LYS A 1 179 ? 6.738 -12.722 3.863 1.00 52.25 179 LYS A O 1
ATOM 1452 N N . HIS A 1 180 ? 4.545 -12.281 3.741 1.00 55.94 180 HIS A N 1
ATOM 1453 C CA . HIS A 1 180 ? 4.406 -12.732 2.351 1.00 55.94 180 HIS A CA 1
ATOM 1454 C C . HIS A 1 180 ? 4.770 -11.652 1.321 1.00 55.94 180 HIS A C 1
ATOM 1456 O O . HIS A 1 180 ? 5.146 -12.015 0.211 1.00 55.94 180 HIS A O 1
ATOM 1462 N N . ASN A 1 181 ? 4.711 -10.353 1.657 1.00 53.47 181 ASN A N 1
ATOM 1463 C CA . ASN A 1 181 ? 5.120 -9.286 0.726 1.00 53.47 181 ASN A CA 1
ATOM 1464 C C . ASN A 1 181 ? 6.591 -8.857 0.854 1.00 53.47 181 ASN A C 1
ATOM 1466 O O . ASN A 1 181 ? 7.137 -8.358 -0.125 1.00 53.47 181 ASN A O 1
ATOM 1470 N N . PHE A 1 182 ? 7.249 -9.066 2.003 1.00 47.88 182 PHE A N 1
ATOM 1471 C CA . PHE A 1 182 ? 8.670 -8.713 2.192 1.00 47.88 182 PHE A CA 1
ATOM 1472 C C . PHE A 1 182 ? 9.654 -9.888 2.091 1.00 47.88 182 PHE A C 1
ATOM 1474 O O . PHE A 1 182 ? 10.853 -9.678 2.234 1.00 47.88 182 PHE A O 1
ATOM 1481 N N . ASN A 1 183 ? 9.182 -11.106 1.808 1.00 45.56 183 ASN A N 1
ATOM 1482 C CA . ASN A 1 183 ? 10.044 -12.268 1.566 1.00 45.56 183 ASN A CA 1
ATOM 1483 C C . ASN A 1 183 ? 10.083 -12.626 0.071 1.00 45.56 183 ASN A C 1
ATOM 1485 O O . ASN A 1 183 ? 9.794 -13.747 -0.344 1.00 45.56 183 ASN A O 1
ATOM 1489 N N . ILE A 1 184 ? 10.398 -11.624 -0.750 1.00 41.34 184 ILE A N 1
ATOM 1490 C CA . ILE A 1 184 ? 10.988 -11.834 -2.070 1.00 41.34 184 ILE A CA 1
ATOM 1491 C C . ILE A 1 184 ? 12.459 -11.469 -1.885 1.00 41.34 184 ILE A C 1
ATOM 1493 O O . ILE A 1 184 ? 12.753 -10.331 -1.529 1.00 41.34 184 ILE A O 1
ATOM 1497 N N . ALA A 1 185 ? 13.297 -12.494 -2.040 1.00 3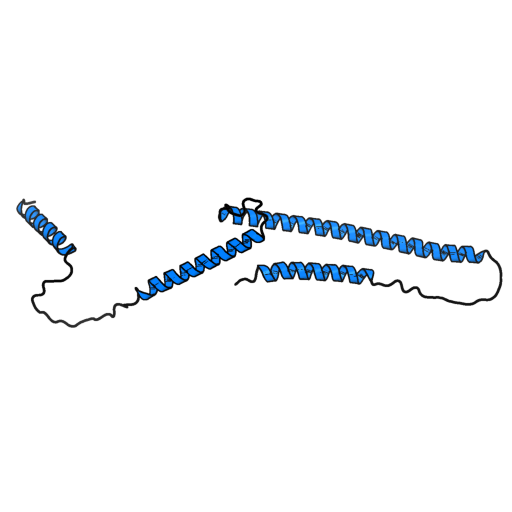7.06 185 ALA A N 1
ATOM 1498 C CA . ALA A 1 185 ? 14.756 -12.515 -1.948 1.00 37.06 185 ALA A CA 1
ATOM 1499 C C . ALA A 1 185 ? 15.483 -11.253 -2.444 1.00 37.06 185 ALA A C 1
ATOM 1501 O O . ALA A 1 185 ? 15.034 -10.657 -3.452 1.00 37.06 185 ALA A O 1
#